Protein AF-A0A4Y8JSL5-F1 (afdb_monomer)

Secondary structure (DSSP, 8-state):
--GGGSHHHHHHHHHHS-EEEEEEEE-TTS-EEEEEEEE--HHHHHHHHHTT--S-S-----S-------HHHHHHHHHHHHHHHHHHHHHH-S-----HHHHHHHHHHHHHHHHHTT-S-HHHHHHHHHHHHHHHHHHHHHHSPPEEEE-EEE-----GGGS-----EEE-TTS-EEE---B-TTT-SB------EEEPPPTTT--SEEE-TTT--EEESEEEEE-TT-TTTTTS-EEEETTT--EEESHHHHHHHHHHHHHHHHHHHS-HHHHHHHT-

Mean predicted aligned error: 10.68 Å

Organism: NCBI:txid1259239

Structure (mmCIF, N/CA/C/O backbone):
data_AF-A0A4Y8JSL5-F1
#
_entry.id   AF-A0A4Y8JSL5-F1
#
loop_
_atom_site.group_PDB
_atom_site.id
_atom_site.type_symbol
_atom_site.label_atom_id
_atom_site.label_alt_id
_atom_site.label_comp_id
_atom_site.label_asym_id
_atom_site.label_entity_id
_atom_site.label_seq_id
_atom_site.pdbx_PDB_ins_code
_atom_site.Cartn_x
_atom_site.Cartn_y
_atom_site.Cartn_z
_atom_site.occupancy
_atom_site.B_iso_or_equiv
_atom_site.auth_seq_id
_atom_site.auth_comp_id
_atom_site.auth_asym_id
_atom_site.auth_atom_id
_atom_site.pdbx_PDB_model_num
ATOM 1 N N . MET A 1 1 ? -18.189 20.010 2.817 1.00 50.38 1 MET A N 1
ATOM 2 C CA . MET A 1 1 ? -17.180 19.544 3.799 1.00 50.38 1 MET A CA 1
ATOM 3 C C . MET A 1 1 ? -17.518 18.180 4.430 1.00 50.38 1 MET A C 1
ATOM 5 O O . MET A 1 1 ? -16.902 17.815 5.415 1.00 50.38 1 MET A O 1
ATOM 9 N N . THR A 1 2 ? -18.410 17.365 3.850 1.00 55.41 2 THR A N 1
ATOM 10 C CA . THR A 1 2 ? -18.811 16.048 4.399 1.00 55.41 2 THR A CA 1
ATOM 11 C C . THR A 1 2 ? -17.825 14.908 4.123 1.00 55.41 2 THR A C 1
ATOM 13 O O . THR A 1 2 ? -17.810 13.936 4.863 1.00 55.41 2 THR A O 1
ATOM 16 N N . LYS A 1 3 ? -16.951 15.030 3.113 1.00 58.66 3 LYS A N 1
ATOM 17 C CA . LYS A 1 3 ? -15.992 13.969 2.743 1.00 58.66 3 LYS A CA 1
ATOM 18 C C . LYS A 1 3 ? -14.912 13.707 3.805 1.00 58.66 3 LYS A C 1
ATOM 20 O O . LYS A 1 3 ? -14.427 12.593 3.912 1.00 58.66 3 LYS A O 1
ATOM 25 N N . ALA A 1 4 ? -14.560 14.718 4.605 1.00 57.34 4 ALA A N 1
ATOM 26 C CA . ALA A 1 4 ? -13.485 14.610 5.596 1.00 57.34 4 ALA A CA 1
ATOM 27 C C . ALA A 1 4 ? -13.857 13.795 6.849 1.00 57.34 4 ALA A C 1
ATOM 29 O O . ALA A 1 4 ? -12.972 13.309 7.553 1.00 57.34 4 ALA A O 1
ATOM 30 N N . LEU A 1 5 ? -15.156 13.638 7.125 1.00 60.50 5 LEU A N 1
ATOM 31 C CA . LEU A 1 5 ? -15.651 12.920 8.302 1.00 60.50 5 LEU A CA 1
ATOM 32 C C . LEU A 1 5 ? -15.623 11.394 8.141 1.00 60.50 5 LEU A C 1
ATOM 34 O O . LEU A 1 5 ? -15.672 10.697 9.148 1.00 60.50 5 LEU A O 1
ATOM 38 N N . ASN A 1 6 ? -15.451 10.875 6.921 1.00 86.25 6 ASN A N 1
ATOM 39 C CA . ASN A 1 6 ? -15.557 9.435 6.678 1.00 86.25 6 ASN A CA 1
ATOM 40 C C . ASN A 1 6 ? -14.218 8.704 6.528 1.00 86.25 6 ASN A C 1
ATOM 42 O O . ASN A 1 6 ? -14.229 7.484 6.545 1.00 86.25 6 ASN A O 1
ATOM 46 N N . TYR A 1 7 ? -13.066 9.387 6.487 1.00 93.50 7 TYR A N 1
ATOM 47 C CA . TYR A 1 7 ? -11.776 8.702 6.284 1.00 93.50 7 TYR A CA 1
ATOM 48 C C . TYR A 1 7 ? -11.466 7.624 7.333 1.00 93.50 7 TYR A C 1
ATOM 50 O O . TYR A 1 7 ? -10.952 6.563 6.992 1.00 93.50 7 TYR A O 1
ATOM 58 N N . LEU A 1 8 ? -11.799 7.866 8.607 1.00 95.31 8 LEU A N 1
ATOM 59 C CA . LEU A 1 8 ? -11.585 6.865 9.652 1.00 95.31 8 LEU A CA 1
ATOM 60 C C . LEU A 1 8 ? -12.551 5.689 9.515 1.00 95.31 8 LEU A C 1
ATOM 62 O O . LEU A 1 8 ? -12.128 4.552 9.692 1.00 95.31 8 LEU A O 1
ATOM 66 N N . LEU A 1 9 ? -13.821 5.957 9.191 1.00 95.81 9 LEU A N 1
ATOM 67 C CA . LEU A 1 9 ? -14.800 4.898 8.954 1.00 95.81 9 LEU A CA 1
ATOM 68 C C . LEU A 1 9 ? -14.382 4.048 7.756 1.00 95.81 9 LEU A C 1
ATOM 70 O O . LEU A 1 9 ? -14.328 2.835 7.879 1.00 95.81 9 LEU A O 1
ATOM 74 N N . ASP A 1 10 ? -13.985 4.682 6.654 1.00 94.44 10 ASP A N 1
ATOM 75 C CA . ASP A 1 10 ? -13.504 4.004 5.453 1.00 94.44 10 ASP A CA 1
ATOM 76 C C . ASP A 1 10 ? -12.287 3.114 5.772 1.00 94.44 10 ASP A C 1
ATOM 78 O O . ASP A 1 10 ? -12.204 1.982 5.300 1.00 94.44 10 ASP A O 1
ATOM 82 N N . ALA A 1 11 ? -11.345 3.587 6.599 1.00 95.50 11 ALA A N 1
ATOM 83 C CA . ALA A 1 11 ? -10.187 2.799 7.027 1.00 95.50 11 ALA A CA 1
ATOM 84 C C . ALA A 1 11 ? -10.577 1.616 7.937 1.00 95.50 11 ALA A C 1
ATOM 86 O O . ALA A 1 11 ? -10.060 0.510 7.769 1.00 95.50 11 ALA A O 1
ATOM 87 N N . VAL A 1 12 ? -11.518 1.818 8.867 1.00 97.12 12 VAL A N 1
ATOM 88 C CA . VAL A 1 12 ? -12.058 0.754 9.731 1.00 97.12 12 VAL A CA 1
ATOM 89 C C . VAL A 1 12 ? -12.840 -0.274 8.914 1.00 97.12 12 VAL A C 1
ATOM 91 O O . VAL A 1 12 ? -12.663 -1.477 9.115 1.00 97.12 12 VAL A O 1
ATOM 94 N N . ASP A 1 13 ? -13.676 0.163 7.976 1.00 96.19 13 ASP A N 1
ATOM 95 C CA . ASP A 1 13 ? -14.480 -0.704 7.117 1.00 96.19 13 ASP A CA 1
ATOM 96 C C . ASP A 1 13 ? -13.589 -1.528 6.185 1.00 96.19 13 ASP A C 1
ATOM 98 O O . ASP A 1 13 ? -13.783 -2.738 6.096 1.00 96.19 13 ASP A O 1
ATOM 102 N N . LYS A 1 14 ? -12.535 -0.935 5.602 1.00 94.44 14 LYS A N 1
ATOM 103 C CA . LYS A 1 14 ? -11.521 -1.676 4.826 1.00 94.44 14 LYS A CA 1
ATOM 104 C C . LYS A 1 14 ? -10.918 -2.847 5.608 1.00 94.44 14 LYS A C 1
ATOM 106 O O . LYS A 1 14 ? -10.651 -3.893 5.022 1.00 94.44 14 LYS A O 1
ATOM 111 N N . LEU A 1 15 ? -10.686 -2.679 6.909 1.00 97.44 15 LEU A N 1
ATOM 112 C CA . LEU A 1 15 ? -10.088 -3.713 7.758 1.00 97.44 15 LEU A CA 1
ATOM 113 C C . LEU A 1 15 ? -11.103 -4.743 8.275 1.00 97.44 15 LEU A C 1
ATOM 115 O O . LEU A 1 15 ? -10.732 -5.897 8.492 1.00 97.44 15 LEU A O 1
ATOM 119 N N . SER A 1 16 ? -12.362 -4.338 8.478 1.00 97.81 16 SER A N 1
ATOM 120 C CA . SER A 1 16 ? -13.347 -5.094 9.270 1.00 97.81 16 SER A CA 1
ATOM 121 C C . SER A 1 16 ? -14.635 -5.501 8.543 1.00 97.81 16 SER A C 1
ATOM 123 O O . SER A 1 16 ? -15.408 -6.263 9.121 1.00 97.81 16 SER A O 1
ATOM 125 N N . GLN A 1 17 ? -14.906 -5.024 7.322 1.00 97.25 17 GLN A N 1
ATOM 126 C CA . GLN A 1 17 ? -16.048 -5.469 6.507 1.00 97.25 17 GLN A CA 1
ATOM 127 C C . GLN A 1 17 ? -15.609 -6.267 5.284 1.00 97.25 17 GLN A C 1
ATOM 129 O O . GLN A 1 17 ? -14.527 -6.020 4.748 1.00 97.25 17 GLN A O 1
ATOM 134 N N . PRO A 1 18 ? -16.471 -7.183 4.803 1.00 96.62 18 PRO A N 1
ATOM 135 C CA . PRO A 1 18 ? -16.361 -7.692 3.450 1.00 96.62 18 PRO A CA 1
ATOM 136 C C . PRO A 1 18 ? -16.341 -6.534 2.453 1.00 96.62 18 PRO A C 1
ATOM 138 O O . PRO A 1 18 ? -17.073 -5.552 2.604 1.00 96.62 18 PRO A O 1
ATOM 141 N N . ARG A 1 19 ? -15.498 -6.651 1.430 1.00 93.00 19 ARG A N 1
ATOM 142 C CA . ARG A 1 19 ? -15.361 -5.641 0.381 1.00 93.00 19 ARG A CA 1
ATOM 143 C C . ARG A 1 19 ? -15.589 -6.262 -0.975 1.00 93.00 19 ARG A C 1
ATOM 145 O O . ARG A 1 19 ? -15.203 -7.396 -1.231 1.00 93.00 19 ARG A O 1
ATOM 152 N N . THR A 1 20 ? -16.163 -5.484 -1.869 1.00 91.31 20 THR A N 1
ATOM 153 C CA . THR A 1 20 ? -16.361 -5.899 -3.247 1.00 91.31 20 THR A CA 1
ATOM 154 C C . THR A 1 20 ? -15.337 -5.200 -4.126 1.00 91.31 20 THR A C 1
ATOM 156 O O . THR A 1 20 ? -15.230 -3.975 -4.089 1.00 91.31 20 THR A O 1
ATOM 159 N N . THR A 1 21 ? -14.578 -5.961 -4.904 1.00 88.19 21 THR A N 1
ATOM 160 C CA . THR A 1 21 ? -13.627 -5.427 -5.886 1.00 88.19 21 THR A CA 1
ATOM 161 C C . THR A 1 21 ? -14.021 -5.894 -7.283 1.00 88.19 21 THR A C 1
ATOM 163 O O . THR A 1 21 ? -14.702 -6.905 -7.471 1.00 88.19 21 THR A O 1
ATOM 166 N N . ALA A 1 22 ? -13.638 -5.113 -8.286 1.00 86.69 22 ALA A N 1
ATOM 167 C CA . ALA A 1 22 ? -13.814 -5.492 -9.675 1.00 86.69 22 ALA A CA 1
ATOM 168 C C . ALA A 1 22 ? -12.605 -6.333 -10.100 1.00 86.69 22 ALA A C 1
ATOM 170 O O . ALA A 1 22 ? -11.506 -5.805 -10.223 1.00 86.69 22 ALA A O 1
ATOM 171 N N . ALA A 1 23 ? -12.800 -7.628 -10.335 1.00 85.81 23 ALA A N 1
ATOM 172 C CA . ALA A 1 23 ? -11.756 -8.498 -10.860 1.00 85.81 23 ALA A CA 1
ATOM 173 C C . ALA A 1 23 ? -11.911 -8.646 -12.377 1.00 85.81 23 ALA A C 1
ATOM 175 O O . ALA A 1 23 ? -13.004 -8.933 -12.878 1.00 85.81 23 ALA A O 1
ATOM 176 N N . ILE A 1 24 ? -10.813 -8.474 -13.113 1.00 84.56 24 ILE A N 1
ATOM 177 C CA . ILE A 1 24 ? -10.760 -8.780 -14.543 1.00 84.56 24 ILE A CA 1
ATOM 178 C C . ILE A 1 24 ? -10.498 -10.279 -14.680 1.00 84.56 24 ILE A C 1
ATOM 180 O O . ILE A 1 24 ? -9.433 -10.768 -14.312 1.00 84.56 24 ILE A O 1
ATOM 184 N N . GLN A 1 25 ? -11.469 -11.010 -15.215 1.00 85.94 25 GLN A N 1
ATOM 185 C CA . GLN A 1 25 ? -11.353 -12.438 -15.481 1.00 85.94 25 GLN A CA 1
ATOM 186 C C . GLN A 1 25 ? -11.294 -12.664 -16.990 1.00 85.94 25 GLN A C 1
ATOM 188 O O . GLN A 1 25 ? -12.156 -12.189 -17.732 1.00 85.94 25 GLN A O 1
ATOM 193 N N . ALA A 1 26 ? -10.271 -13.381 -17.451 1.00 87.88 26 ALA A N 1
ATOM 194 C CA . ALA A 1 26 ? -10.214 -13.881 -18.818 1.00 87.88 26 ALA A CA 1
ATOM 195 C C . ALA A 1 26 ? -10.865 -15.268 -18.859 1.00 87.88 26 ALA A C 1
ATOM 197 O O . ALA A 1 26 ? -10.500 -16.142 -18.074 1.00 87.88 26 ALA A O 1
ATOM 198 N N . ASN A 1 27 ? -11.834 -15.472 -19.749 1.00 88.75 27 ASN A N 1
ATOM 199 C CA . ASN A 1 27 ? -12.383 -16.806 -19.990 1.00 88.75 27 ASN A CA 1
ATOM 200 C C . ASN A 1 27 ? -11.472 -17.627 -20.926 1.00 88.75 27 ASN A C 1
ATOM 202 O O . ASN A 1 27 ? -10.556 -17.084 -21.546 1.00 88.75 27 ASN A O 1
ATOM 206 N N . ASP A 1 28 ? -11.761 -18.922 -21.090 1.00 90.38 28 ASP A N 1
ATOM 207 C CA . ASP A 1 28 ? -10.999 -19.830 -21.972 1.00 90.38 28 ASP A CA 1
ATOM 208 C C . ASP A 1 28 ? -10.958 -19.374 -23.447 1.00 90.38 28 ASP A C 1
ATOM 210 O O . ASP A 1 28 ? -10.115 -19.822 -24.222 1.00 90.38 28 ASP A O 1
ATOM 214 N N . ALA A 1 29 ? -11.855 -18.466 -23.847 1.00 89.94 29 ALA A N 1
ATOM 215 C CA . ALA A 1 29 ? -11.897 -17.872 -25.181 1.00 89.94 29 ALA A CA 1
ATOM 216 C C . ALA A 1 29 ? -11.039 -16.595 -25.315 1.00 89.94 29 ALA A C 1
ATOM 218 O O . ALA A 1 29 ? -11.045 -15.966 -26.373 1.00 89.94 29 ALA A O 1
ATOM 219 N N . GLY A 1 30 ? -10.319 -16.190 -24.263 1.00 90.19 30 GLY A N 1
ATOM 220 C CA . GLY A 1 30 ? -9.494 -14.980 -24.238 1.00 90.19 30 GLY A CA 1
ATOM 221 C C . GLY A 1 30 ? -10.287 -13.673 -24.129 1.00 90.19 30 GLY A C 1
ATOM 222 O O . GLY A 1 30 ? -9.720 -12.600 -24.327 1.00 90.19 30 GLY A O 1
ATOM 223 N N . ILE A 1 31 ? -11.588 -13.734 -23.829 1.00 89.06 31 ILE A N 1
ATOM 224 C CA . ILE A 1 31 ? -12.421 -12.550 -23.601 1.00 89.06 31 ILE A CA 1
ATOM 225 C C . ILE A 1 31 ? -12.258 -12.123 -22.143 1.00 89.06 31 ILE A C 1
ATOM 227 O O . ILE A 1 31 ? -12.465 -12.926 -21.232 1.00 89.06 31 ILE A O 1
ATOM 231 N N . THR A 1 32 ? -11.915 -10.854 -21.928 1.00 91.56 32 THR A N 1
ATOM 232 C CA . THR A 1 32 ? -11.833 -10.243 -20.601 1.00 91.56 32 THR A CA 1
ATOM 233 C C . THR A 1 32 ? -13.196 -9.698 -20.178 1.00 91.56 32 THR A C 1
ATOM 235 O O . THR A 1 32 ? -13.790 -8.854 -20.848 1.00 91.56 32 THR A O 1
ATOM 238 N N . CYS A 1 33 ? -13.696 -10.177 -19.043 1.00 90.69 33 CYS A N 1
ATOM 239 C CA . CYS A 1 33 ? -14.909 -9.690 -18.401 1.00 90.69 33 CYS A CA 1
ATOM 240 C C . CYS A 1 33 ? -14.550 -9.098 -17.036 1.00 90.69 33 CYS A C 1
ATOM 242 O O . CYS A 1 33 ? -13.742 -9.661 -16.302 1.00 90.69 33 CYS A O 1
ATOM 244 N N . THR A 1 34 ? -15.173 -7.981 -16.670 1.00 91.56 34 THR A N 1
ATOM 245 C CA . THR A 1 34 ? -15.073 -7.432 -15.314 1.00 91.56 34 THR A CA 1
ATOM 246 C C . THR A 1 34 ? -16.192 -8.028 -14.469 1.00 91.56 34 THR A C 1
ATOM 248 O O . THR A 1 34 ? -17.367 -7.748 -14.708 1.00 91.56 34 THR A O 1
ATOM 251 N N . SER A 1 35 ? -15.843 -8.864 -13.495 1.00 91.75 35 SER A N 1
ATOM 252 C CA . SER A 1 35 ? -16.789 -9.441 -12.537 1.00 91.75 35 SER A CA 1
ATOM 253 C C . SER A 1 35 ? -16.560 -8.869 -11.146 1.00 91.75 35 SER A C 1
ATOM 255 O O . SER A 1 35 ? -15.425 -8.676 -10.719 1.00 91.75 35 SER A O 1
ATOM 257 N N . SER A 1 36 ? -17.649 -8.636 -10.426 1.00 92.06 36 SER A N 1
ATOM 258 C CA . SER A 1 36 ? -17.622 -8.228 -9.027 1.00 92.06 36 SER A CA 1
ATOM 259 C C . SER A 1 36 ? -17.250 -9.426 -8.148 1.00 92.06 36 SER A C 1
ATOM 261 O O . SER A 1 36 ? -17.979 -10.417 -8.151 1.00 92.06 36 SER A O 1
ATOM 263 N N . VAL A 1 37 ? -16.142 -9.351 -7.410 1.00 91.62 37 VAL A N 1
ATOM 264 C CA . VAL A 1 37 ? -15.697 -10.392 -6.471 1.00 91.62 37 VAL A CA 1
ATOM 265 C C . VAL A 1 37 ? -15.849 -9.866 -5.050 1.00 91.62 37 VAL A C 1
ATOM 267 O O . VAL A 1 37 ? -15.395 -8.770 -4.724 1.00 91.62 37 VAL A O 1
ATOM 270 N N . GLU A 1 38 ? -16.532 -10.633 -4.208 1.00 93.75 38 GLU A N 1
ATOM 271 C CA . GLU A 1 38 ? -16.624 -10.350 -2.780 1.00 93.75 38 GLU A CA 1
ATOM 272 C C . GLU A 1 38 ? -15.412 -10.953 -2.066 1.00 93.75 38 GLU A C 1
ATOM 274 O O . GLU A 1 38 ? -15.101 -12.134 -2.218 1.00 93.75 38 GLU A O 1
ATOM 279 N N . HIS A 1 39 ? -14.720 -10.123 -1.296 1.00 90.38 39 HIS A N 1
ATOM 280 C CA . HIS A 1 39 ? -13.592 -10.497 -0.463 1.00 90.38 39 HIS A CA 1
ATOM 281 C C . HIS A 1 39 ? -13.981 -10.378 1.006 1.00 90.38 39 HIS A C 1
ATOM 283 O O . HIS A 1 39 ? -14.653 -9.426 1.405 1.00 90.38 39 HIS A O 1
ATOM 289 N N . GLU A 1 40 ? -13.486 -11.304 1.823 1.00 94.94 40 GLU A N 1
ATOM 290 C CA . GLU A 1 40 ? -13.574 -11.213 3.280 1.00 94.94 40 GLU A CA 1
ATOM 291 C C . GLU A 1 40 ? -12.880 -9.939 3.818 1.00 94.94 40 GLU A C 1
ATOM 293 O O . GLU A 1 40 ? -12.054 -9.343 3.114 1.00 94.94 40 GLU A O 1
ATOM 298 N N . PRO A 1 41 ? -13.162 -9.509 5.064 1.00 96.25 41 PRO A N 1
ATOM 299 C CA . PRO A 1 41 ? -12.402 -8.441 5.716 1.00 96.25 41 PRO A CA 1
ATOM 300 C C . PRO A 1 41 ? -10.889 -8.681 5.661 1.00 96.25 41 PRO A C 1
ATOM 302 O O . PRO A 1 41 ? -10.438 -9.819 5.784 1.00 96.25 41 PRO A O 1
ATOM 305 N N . LEU A 1 42 ? -10.083 -7.622 5.532 1.00 96.44 42 LEU A N 1
ATOM 306 C CA . LEU A 1 42 ? -8.622 -7.764 5.436 1.00 96.44 42 LEU A CA 1
ATOM 307 C C . LEU A 1 42 ? -8.011 -8.481 6.649 1.00 96.44 42 LEU A C 1
ATOM 309 O O . LEU A 1 42 ? -7.113 -9.303 6.484 1.00 96.44 42 LEU A O 1
ATOM 313 N N . LEU A 1 43 ? -8.512 -8.219 7.860 1.00 97.31 43 LEU A N 1
ATOM 314 C CA . LEU A 1 43 ? -8.052 -8.919 9.066 1.00 97.31 43 LEU A CA 1
ATOM 315 C C . LEU A 1 43 ? -8.441 -10.405 9.062 1.00 97.31 43 LEU A C 1
ATOM 317 O O . LEU A 1 43 ? -7.644 -11.245 9.484 1.00 97.31 43 LEU A O 1
ATOM 321 N N . ALA A 1 44 ? -9.606 -10.743 8.505 1.00 95.38 44 ALA A N 1
ATOM 322 C CA . ALA A 1 44 ? -10.039 -12.126 8.351 1.00 95.38 44 ALA A CA 1
ATOM 323 C C . ALA A 1 44 ? -9.162 -12.870 7.332 1.00 95.38 44 ALA A C 1
ATOM 325 O O . ALA A 1 44 ? -8.713 -13.979 7.622 1.00 95.38 44 ALA A O 1
ATOM 326 N N . GLN A 1 45 ? -8.833 -12.227 6.203 1.00 94.12 45 GLN A N 1
ATOM 327 C CA . GLN A 1 45 ? -7.881 -12.751 5.217 1.00 94.12 45 GLN A CA 1
ATOM 328 C C . GLN A 1 45 ? -6.501 -12.985 5.847 1.00 94.12 45 GLN A C 1
ATOM 330 O O . GLN A 1 45 ? -5.928 -14.064 5.692 1.00 94.12 45 GLN A O 1
ATOM 335 N N . LEU A 1 46 ? -5.986 -12.012 6.611 1.00 95.19 46 LEU A N 1
ATOM 336 C CA . LEU A 1 46 ? -4.701 -12.129 7.308 1.00 95.19 46 LEU A CA 1
ATOM 337 C C . LEU A 1 46 ? -4.695 -13.312 8.286 1.00 95.19 46 LEU A C 1
ATOM 339 O O . LEU A 1 46 ? -3.765 -14.116 8.280 1.00 95.19 46 LEU A O 1
ATOM 343 N N . ARG A 1 47 ? -5.763 -13.475 9.071 1.00 94.44 47 ARG A N 1
ATOM 344 C CA . ARG A 1 47 ? -5.929 -14.618 9.978 1.00 94.44 47 ARG A CA 1
ATOM 345 C C . ARG A 1 47 ? -6.003 -15.950 9.230 1.00 94.44 47 ARG A C 1
ATOM 347 O O . ARG A 1 47 ? -5.394 -16.927 9.663 1.00 94.44 47 ARG A O 1
ATOM 354 N N . ALA A 1 48 ? -6.722 -16.003 8.110 1.00 90.56 48 ALA A N 1
ATOM 355 C CA . ALA A 1 48 ? -6.816 -17.202 7.280 1.00 90.56 48 ALA A CA 1
ATOM 356 C C . ALA A 1 48 ? -5.448 -17.612 6.701 1.00 90.56 48 ALA A C 1
ATOM 358 O O . ALA A 1 48 ? -5.138 -18.806 6.644 1.00 90.56 48 ALA A O 1
ATOM 359 N N . ALA A 1 49 ? -4.604 -16.636 6.346 1.00 89.38 49 ALA A N 1
ATOM 360 C CA . ALA A 1 49 ? -3.239 -16.877 5.881 1.00 89.38 49 ALA A CA 1
ATOM 361 C C . ALA A 1 49 ? -2.346 -17.511 6.963 1.00 89.38 49 ALA A C 1
ATOM 363 O O . ALA A 1 49 ? -1.574 -18.420 6.664 1.00 89.38 49 ALA A O 1
ATOM 364 N N . ILE A 1 50 ? -2.492 -17.098 8.228 1.00 91.75 50 ILE A N 1
ATOM 365 C CA . ILE A 1 50 ? -1.717 -17.631 9.367 1.00 91.75 50 ILE A CA 1
ATOM 366 C C . ILE A 1 50 ? -2.024 -19.106 9.622 1.00 91.75 50 ILE A C 1
ATOM 368 O O . ILE A 1 50 ? -1.119 -19.907 9.847 1.00 91.75 50 ILE A O 1
ATOM 372 N N . VAL A 1 51 ? -3.305 -19.481 9.572 1.00 86.56 51 VAL A N 1
ATOM 373 C CA . VAL A 1 51 ? -3.749 -20.860 9.842 1.00 86.56 51 VAL A CA 1
ATOM 374 C C . VAL A 1 51 ? -3.339 -21.821 8.710 1.00 86.56 51 VAL A C 1
ATOM 376 O O . VAL A 1 51 ? -3.490 -23.035 8.837 1.00 86.56 51 VAL A O 1
ATOM 379 N N . GLY A 1 52 ? -2.765 -21.305 7.616 1.00 71.19 52 GLY A N 1
ATOM 380 C CA . GLY A 1 52 ? -2.383 -22.105 6.458 1.00 71.19 52 GLY A CA 1
ATOM 381 C C . GLY A 1 52 ? -3.616 -22.626 5.733 1.00 71.19 52 GLY A C 1
ATOM 382 O O . GLY A 1 52 ? -3.668 -23.811 5.406 1.00 71.19 52 GLY A O 1
ATOM 383 N N . GLY A 1 53 ? -4.615 -21.750 5.546 1.00 57.22 53 GLY A N 1
ATOM 384 C CA . GLY A 1 53 ? -5.909 -22.047 4.940 1.00 57.22 53 GLY A CA 1
ATOM 385 C C . GLY A 1 53 ? -5.798 -23.012 3.762 1.00 57.22 53 GLY A C 1
ATOM 386 O O . GLY A 1 53 ? -5.414 -22.645 2.652 1.00 57.22 53 GLY A O 1
ATOM 387 N N . ILE A 1 54 ? -6.137 -24.268 4.047 1.00 46.31 54 ILE A N 1
ATOM 388 C CA . ILE A 1 54 ? -6.227 -25.380 3.113 1.00 46.31 54 ILE A CA 1
ATOM 389 C C . ILE A 1 54 ? -7.333 -25.034 2.109 1.00 46.31 54 ILE A C 1
ATOM 391 O O . ILE A 1 54 ? -8.504 -25.282 2.360 1.00 46.31 54 ILE A O 1
ATOM 395 N N . GLY A 1 55 ? -6.942 -24.439 0.982 1.00 48.41 55 GLY A N 1
ATOM 396 C CA . GLY A 1 55 ? -7.729 -24.352 -0.247 1.00 48.41 55 GLY A CA 1
ATOM 397 C C . GLY A 1 55 ? -8.875 -23.339 -0.253 1.00 48.41 55 GLY A C 1
ATOM 398 O O . GLY A 1 55 ? -9.979 -23.661 0.161 1.00 48.41 55 GLY A O 1
ATOM 399 N N . SER A 1 56 ? -8.658 -22.160 -0.850 1.00 44.0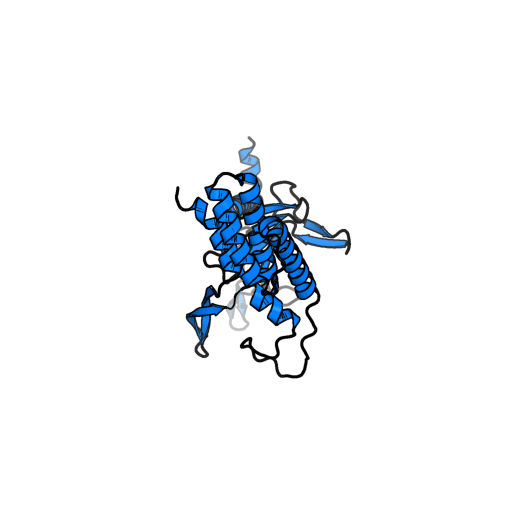6 56 SER A N 1
ATOM 400 C CA . SER A 1 56 ? -9.753 -21.459 -1.556 1.00 44.06 56 SER A CA 1
ATOM 401 C C . SER A 1 56 ? -9.329 -20.362 -2.544 1.00 44.06 56 SER A C 1
ATOM 403 O O . SER A 1 56 ? -10.161 -19.573 -2.986 1.00 44.06 56 SER A O 1
ATOM 405 N N . HIS A 1 57 ? -8.059 -20.291 -2.954 1.00 46.66 57 HIS A N 1
ATOM 406 C CA . HIS A 1 57 ? -7.691 -19.436 -4.084 1.00 46.66 57 HIS A CA 1
ATOM 407 C C . HIS A 1 57 ? -7.665 -20.280 -5.355 1.00 46.66 57 HIS A C 1
ATOM 409 O O . HIS A 1 57 ? -6.908 -21.242 -5.476 1.00 46.66 57 HIS A O 1
ATOM 415 N N . ALA A 1 58 ? -8.592 -19.955 -6.256 1.00 44.12 58 ALA A N 1
ATOM 416 C CA . ALA A 1 58 ? -8.824 -20.604 -7.535 1.00 44.12 58 ALA A CA 1
ATOM 417 C C . ALA A 1 58 ? -7.577 -20.497 -8.425 1.00 44.12 58 ALA A C 1
ATOM 419 O O . ALA A 1 58 ? -7.403 -19.553 -9.185 1.00 44.12 58 ALA A O 1
ATOM 420 N N . GLY A 1 59 ? -6.681 -21.467 -8.295 1.00 44.91 59 GLY A N 1
ATOM 421 C CA . GLY A 1 59 ? -5.440 -21.520 -9.047 1.00 44.91 59 GLY A CA 1
ATOM 422 C C . GLY A 1 59 ? -4.786 -22.873 -8.852 1.00 44.91 59 GLY A C 1
ATOM 423 O O . GLY A 1 59 ? -4.096 -23.100 -7.870 1.00 44.91 59 GLY A O 1
ATOM 424 N N . SER A 1 60 ? -5.078 -23.774 -9.787 1.00 41.72 60 SER A N 1
ATOM 425 C CA . SER A 1 60 ? -4.429 -25.053 -10.098 1.00 41.72 60 SER A CA 1
ATOM 426 C C . SER A 1 60 ? -2.927 -25.163 -9.731 1.00 41.72 60 SER A C 1
ATOM 428 O O . SER A 1 60 ? -2.071 -25.196 -10.616 1.00 41.72 60 SER A O 1
ATOM 430 N N . SER A 1 61 ? -2.590 -25.317 -8.450 1.00 48.88 61 SER A N 1
ATOM 431 C CA . SER A 1 61 ? -1.298 -25.871 -8.034 1.00 48.88 61 SER A CA 1
ATOM 432 C C . SER A 1 61 ? -1.500 -27.342 -7.663 1.00 48.88 61 SER A C 1
ATOM 434 O O . SER A 1 61 ? -2.223 -27.631 -6.705 1.00 48.88 61 SER A O 1
ATOM 436 N N . PRO A 1 62 ? -0.939 -28.294 -8.435 1.00 48.72 62 PRO A N 1
ATOM 437 C CA . PRO A 1 62 ? -1.109 -29.718 -8.182 1.00 48.72 62 PRO A CA 1
ATOM 438 C C . PRO A 1 62 ? -0.539 -30.070 -6.804 1.00 48.72 62 PRO A C 1
ATOM 440 O O . PRO A 1 62 ? 0.596 -29.738 -6.470 1.00 48.72 62 PRO A O 1
ATOM 443 N N . GLY A 1 63 ? -1.387 -30.698 -5.989 1.00 50.97 63 GLY A N 1
ATOM 444 C CA . GLY A 1 63 ? -1.166 -30.884 -4.564 1.00 50.97 63 GLY A CA 1
ATOM 445 C C . GLY A 1 63 ? 0.062 -31.722 -4.233 1.00 50.97 63 GLY A C 1
ATOM 446 O O . GLY A 1 63 ? 0.151 -32.869 -4.659 1.00 50.97 63 GLY A O 1
ATOM 447 N N . ASN A 1 64 ? 0.955 -31.156 -3.417 1.00 45.81 64 ASN A N 1
ATOM 448 C CA . ASN A 1 64 ? 1.479 -31.819 -2.214 1.00 45.81 64 ASN A CA 1
ATOM 449 C C . ASN A 1 64 ? 2.349 -30.914 -1.319 1.00 45.81 64 ASN A C 1
ATOM 451 O O . ASN A 1 64 ? 2.867 -31.385 -0.307 1.00 45.81 64 ASN A O 1
ATOM 455 N N . GLU A 1 65 ? 2.539 -29.635 -1.644 1.00 54.22 65 GLU A N 1
ATOM 456 C CA . GLU A 1 65 ? 3.240 -28.720 -0.742 1.00 54.22 65 GLU A CA 1
ATOM 457 C C . GLU A 1 65 ? 2.263 -28.167 0.295 1.00 54.22 65 GLU A C 1
ATOM 459 O O . GLU A 1 65 ? 1.407 -27.334 0.005 1.00 54.22 65 GLU A O 1
ATOM 464 N N . ARG A 1 66 ? 2.375 -28.675 1.530 1.00 55.09 66 ARG A N 1
ATOM 465 C CA . ARG A 1 66 ? 1.801 -28.015 2.705 1.00 55.09 66 ARG A CA 1
ATOM 466 C C . ARG A 1 66 ? 2.342 -26.594 2.718 1.00 55.09 66 ARG A C 1
ATOM 468 O O . ARG A 1 66 ? 3.546 -26.418 2.888 1.00 55.09 66 ARG A O 1
ATOM 475 N N . ILE A 1 67 ? 1.460 -25.619 2.511 1.00 53.09 67 ILE A N 1
ATOM 476 C CA . ILE A 1 67 ? 1.847 -24.214 2.506 1.00 53.09 67 ILE A CA 1
ATOM 477 C C . ILE A 1 67 ? 2.476 -23.914 3.875 1.00 53.09 67 ILE A C 1
ATOM 479 O O . ILE A 1 67 ? 1.831 -24.147 4.904 1.00 53.09 67 ILE A O 1
ATOM 483 N N . PRO A 1 68 ? 3.748 -23.489 3.909 1.00 65.62 68 PRO A N 1
ATOM 484 C CA . PRO A 1 68 ? 4.420 -23.133 5.141 1.00 65.62 68 PRO A CA 1
ATOM 485 C C . PRO A 1 68 ? 3.705 -21.941 5.779 1.00 65.62 68 PRO A C 1
ATOM 487 O O . PRO A 1 68 ? 3.325 -20.990 5.104 1.00 65.62 68 PRO A O 1
ATOM 490 N N . PHE A 1 69 ? 3.524 -22.028 7.091 1.00 80.38 69 PHE A N 1
ATOM 491 C CA . PHE A 1 69 ? 3.093 -20.941 7.961 1.00 80.38 69 PHE A CA 1
ATOM 492 C C . PHE A 1 69 ? 3.757 -19.603 7.570 1.00 80.38 69 PHE A C 1
ATOM 494 O O . PHE A 1 69 ? 4.987 -19.504 7.603 1.00 80.38 69 PHE A O 1
ATOM 501 N N . ASP A 1 70 ? 2.972 -18.578 7.206 1.00 86.44 70 ASP A N 1
ATOM 502 C CA . ASP A 1 70 ? 3.511 -17.235 6.934 1.00 86.44 70 ASP A CA 1
ATOM 503 C C . ASP A 1 70 ? 3.797 -16.525 8.265 1.00 86.44 70 ASP A C 1
ATOM 505 O O . ASP A 1 70 ? 2.938 -15.861 8.849 1.00 86.44 70 ASP A O 1
ATOM 509 N N . ALA A 1 71 ? 5.037 -16.656 8.740 1.00 88.38 71 ALA A N 1
ATOM 510 C CA . ALA A 1 71 ? 5.497 -16.011 9.968 1.00 88.38 71 ALA A CA 1
ATOM 511 C C . ALA A 1 71 ? 5.347 -14.481 9.937 1.00 88.38 71 ALA A C 1
ATOM 513 O O . ALA A 1 71 ? 5.073 -13.872 10.969 1.00 88.38 71 ALA A O 1
ATOM 514 N N . GLY A 1 72 ? 5.471 -13.857 8.762 1.00 88.94 72 GLY A N 1
ATOM 515 C CA . GLY A 1 72 ? 5.282 -12.416 8.627 1.00 88.94 72 GLY A CA 1
ATOM 516 C C . GLY A 1 72 ? 3.811 -12.006 8.720 1.00 88.94 72 GLY A C 1
ATOM 517 O O . GLY A 1 72 ? 3.520 -10.896 9.156 1.00 88.94 72 GLY A O 1
ATOM 518 N N . ALA A 1 73 ? 2.875 -12.864 8.299 1.00 92.31 73 ALA A N 1
ATOM 519 C CA . ALA A 1 73 ? 1.446 -12.622 8.496 1.00 92.31 73 ALA A CA 1
ATOM 520 C C . ALA A 1 73 ? 1.074 -12.709 9.979 1.00 92.31 73 ALA A C 1
ATOM 522 O O . ALA A 1 73 ? 0.344 -11.839 10.451 1.00 92.31 73 ALA A O 1
ATOM 523 N N . LEU A 1 74 ? 1.625 -13.691 10.711 1.00 94.00 74 LEU A N 1
ATOM 524 C CA . LEU A 1 74 ? 1.429 -13.801 12.161 1.00 94.00 74 LEU A CA 1
ATOM 525 C C . LEU A 1 74 ? 1.929 -12.544 12.871 1.00 94.00 74 LEU A C 1
ATOM 527 O O . LEU A 1 74 ? 1.171 -11.919 13.600 1.00 94.00 74 LEU A O 1
ATOM 531 N N . GLU A 1 75 ? 3.176 -12.142 12.619 1.00 95.38 75 GLU A N 1
ATOM 532 C CA . GLU A 1 75 ? 3.762 -10.976 13.286 1.00 95.38 75 GLU A CA 1
ATOM 533 C C . GLU A 1 75 ? 2.954 -9.694 13.023 1.00 95.38 75 GLU A C 1
ATOM 535 O O . GLU A 1 75 ? 2.751 -8.876 13.923 1.00 95.38 75 GLU A O 1
ATOM 540 N N . LEU A 1 76 ? 2.473 -9.516 11.787 1.00 95.88 76 LEU A N 1
ATOM 541 C CA . LEU A 1 76 ? 1.625 -8.381 11.435 1.00 95.88 76 LEU A CA 1
ATOM 542 C C . LEU A 1 76 ? 0.276 -8.437 12.164 1.00 95.88 76 LEU A C 1
ATOM 544 O O . LEU A 1 76 ? -0.180 -7.411 12.663 1.00 95.88 76 LEU A O 1
ATOM 548 N N . TYR A 1 77 ? -0.352 -9.611 12.231 1.00 96.69 77 TYR A N 1
ATOM 549 C CA . TYR A 1 77 ? -1.632 -9.794 12.911 1.00 96.69 77 TYR A CA 1
ATOM 550 C C . TYR A 1 77 ? -1.516 -9.532 14.414 1.00 96.69 77 TYR A C 1
ATOM 552 O O . TYR A 1 77 ? -2.276 -8.717 14.930 1.00 96.69 77 TYR A O 1
ATOM 560 N N . ASP A 1 78 ? -0.530 -10.133 15.086 1.00 96.44 78 ASP A N 1
ATOM 561 C CA . ASP A 1 78 ? -0.300 -9.970 16.527 1.00 96.44 78 ASP A CA 1
ATOM 562 C C . ASP A 1 78 ? -0.072 -8.496 16.892 1.00 96.44 78 ASP A C 1
ATOM 564 O O . ASP A 1 78 ? -0.603 -7.994 17.884 1.00 96.44 78 ASP A O 1
ATOM 568 N N . ARG A 1 79 ? 0.682 -7.767 16.057 1.00 97.62 79 ARG A N 1
ATOM 569 C CA . ARG A 1 79 ? 0.920 -6.328 16.228 1.00 97.62 79 ARG A CA 1
ATOM 570 C C . ARG A 1 79 ? -0.373 -5.521 16.144 1.00 97.62 79 ARG A C 1
ATOM 572 O O . ARG A 1 79 ? -0.630 -4.684 17.005 1.00 97.62 79 ARG A O 1
ATOM 579 N N . ILE A 1 80 ? -1.184 -5.776 15.117 1.00 97.31 80 ILE A N 1
ATOM 580 C CA . ILE A 1 80 ? -2.461 -5.083 14.918 1.00 97.31 80 ILE A CA 1
ATOM 581 C C . ILE A 1 80 ? -3.429 -5.406 16.063 1.00 97.31 80 ILE A C 1
ATOM 583 O O . ILE A 1 80 ? -4.061 -4.504 16.610 1.00 97.31 80 ILE A O 1
ATOM 587 N N . GLU A 1 81 ? -3.531 -6.676 16.454 1.00 96.38 81 GLU A N 1
ATOM 588 C CA . GLU A 1 81 ? -4.382 -7.118 17.559 1.00 96.38 81 GLU A CA 1
ATOM 589 C C . GLU A 1 81 ? -3.985 -6.452 18.882 1.00 96.38 81 GLU A C 1
ATOM 591 O O . GLU A 1 81 ? -4.862 -5.953 19.597 1.00 96.38 81 GLU A O 1
ATOM 596 N N . ALA A 1 82 ? -2.686 -6.379 19.186 1.00 95.50 82 ALA A N 1
ATOM 597 C CA . ALA A 1 82 ? -2.176 -5.712 20.379 1.00 95.50 82 ALA A CA 1
ATOM 598 C C . ALA A 1 82 ? -2.535 -4.216 20.402 1.00 95.50 82 ALA A C 1
ATOM 600 O O . ALA A 1 82 ? -3.080 -3.737 21.399 1.00 95.50 82 ALA A O 1
ATOM 601 N N . GLU A 1 83 ? -2.304 -3.491 19.302 1.00 97.00 83 GLU A N 1
ATOM 602 C CA . GLU A 1 83 ? -2.610 -2.056 19.219 1.00 97.00 83 GLU A CA 1
ATOM 603 C C . GLU A 1 83 ? -4.120 -1.773 19.307 1.00 97.00 83 GLU A C 1
ATOM 605 O O . GLU A 1 83 ? -4.542 -0.871 20.035 1.00 97.00 83 GLU A O 1
ATOM 610 N N . ILE A 1 84 ? -4.966 -2.560 18.628 1.00 96.12 84 ILE A N 1
ATOM 611 C CA . ILE A 1 84 ? -6.430 -2.411 18.712 1.00 96.12 84 ILE A CA 1
ATOM 612 C C . ILE A 1 84 ? -6.914 -2.675 20.142 1.00 96.12 84 ILE A C 1
ATOM 614 O O . ILE A 1 84 ? -7.744 -1.926 20.665 1.00 96.12 84 ILE A O 1
ATOM 618 N N . SER A 1 85 ? -6.386 -3.720 20.784 1.00 94.44 85 SER A N 1
ATOM 619 C CA . SER A 1 85 ? -6.745 -4.088 22.156 1.00 94.44 85 SER A CA 1
ATOM 620 C C . SER A 1 85 ? -6.337 -3.010 23.158 1.00 94.44 85 SER A C 1
ATOM 622 O O . SER A 1 85 ? -7.112 -2.679 24.059 1.00 94.44 85 SER A O 1
ATOM 624 N N . GLU A 1 86 ? -5.162 -2.402 22.982 1.00 94.44 86 GLU A N 1
ATOM 625 C CA . GLU A 1 86 ? -4.718 -1.258 23.779 1.00 94.44 86 GLU A CA 1
ATOM 626 C C . GLU A 1 86 ? -5.662 -0.061 23.601 1.00 94.44 86 GLU A C 1
ATOM 628 O O . GLU A 1 86 ? -6.168 0.491 24.582 1.00 94.44 86 GLU A O 1
ATOM 633 N N . TRP A 1 87 ? -5.972 0.315 22.355 1.00 95.31 87 TRP A N 1
ATOM 634 C CA . TRP A 1 87 ? -6.847 1.458 22.072 1.00 95.31 87 TRP A CA 1
ATOM 635 C C . TRP A 1 87 ? -8.255 1.286 22.633 1.00 95.31 87 TRP A C 1
ATOM 637 O O . TRP A 1 87 ? -8.882 2.278 23.027 1.00 95.31 87 TRP A O 1
ATOM 647 N N . PHE A 1 88 ? -8.744 0.047 22.631 1.00 94.19 88 PHE A N 1
ATOM 648 C CA . PHE A 1 88 ? -10.019 -0.341 23.206 1.00 94.19 88 PHE A CA 1
ATOM 649 C C . PHE A 1 88 ? -9.986 -0.264 24.737 1.00 94.19 88 PHE A C 1
ATOM 651 O O . PHE A 1 88 ? -10.843 0.386 25.337 1.00 94.19 88 PHE A O 1
ATOM 658 N N . THR A 1 89 ? -8.968 -0.858 25.368 1.00 92.88 89 THR A N 1
ATOM 659 C CA . THR A 1 89 ? -8.824 -0.917 26.834 1.00 92.88 89 THR A CA 1
ATOM 660 C C . THR A 1 89 ? -8.744 0.476 27.449 1.00 92.88 89 TH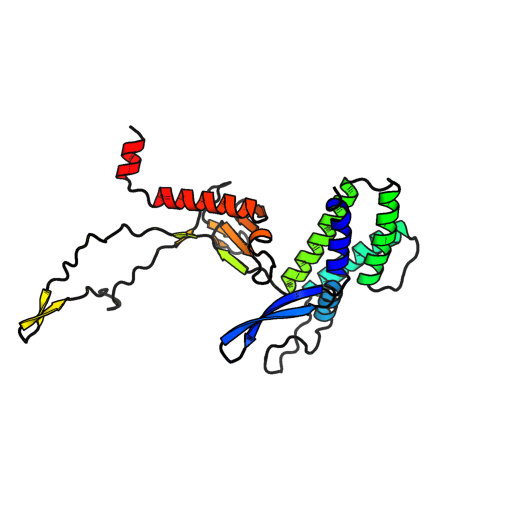R A C 1
ATOM 662 O O . THR A 1 89 ? -9.417 0.739 28.442 1.00 92.88 89 THR A O 1
ATOM 665 N N . ILE A 1 90 ? -7.998 1.390 26.816 1.00 92.69 90 ILE A N 1
ATOM 666 C CA . ILE A 1 90 ? -7.874 2.793 27.250 1.00 92.69 90 ILE A CA 1
ATOM 667 C C . ILE A 1 90 ? -9.237 3.499 27.340 1.00 92.69 90 ILE A C 1
ATOM 669 O O . ILE A 1 90 ? -9.377 4.454 28.097 1.00 92.69 90 ILE A O 1
ATOM 673 N N . ARG A 1 91 ? -10.240 3.063 26.568 1.00 91.00 91 ARG A N 1
ATOM 674 C CA . ARG A 1 91 ? -11.533 3.756 26.458 1.00 91.00 91 ARG A CA 1
ATOM 675 C C . ARG A 1 91 ? -12.681 3.066 27.168 1.00 91.00 91 ARG A C 1
ATOM 677 O O . ARG A 1 91 ? -13.576 3.749 27.649 1.00 91.00 91 ARG A O 1
ATOM 684 N N . LEU A 1 92 ? -12.701 1.737 27.167 1.00 88.62 92 LEU A N 1
ATOM 685 C CA . LEU A 1 92 ? -13.873 0.969 27.591 1.00 88.62 92 LEU A CA 1
ATOM 686 C C . LEU A 1 92 ? -13.642 0.161 28.871 1.00 88.62 92 LEU A C 1
ATOM 688 O O . LEU A 1 92 ? -14.582 -0.470 29.342 1.00 88.62 92 LEU A O 1
ATOM 692 N N . GLU A 1 93 ? -12.428 0.201 29.439 1.00 87.31 93 GLU A N 1
ATOM 693 C CA . GLU A 1 93 ? -12.042 -0.364 30.750 1.00 87.31 93 GLU A CA 1
ATOM 694 C C . GLU A 1 93 ? -12.385 -1.853 30.974 1.00 87.31 93 GLU A C 1
ATOM 696 O O . GLU A 1 93 ? -12.189 -2.385 32.066 1.00 87.31 93 GLU A O 1
ATOM 701 N N . GLN A 1 94 ? -12.872 -2.559 29.951 1.00 80.81 94 GLN A N 1
ATOM 702 C CA . GLN A 1 94 ? -13.282 -3.954 30.033 1.00 80.81 94 GLN A CA 1
ATOM 703 C C . GLN A 1 94 ? -12.589 -4.778 28.950 1.00 80.81 94 GLN A C 1
ATOM 705 O O . GLN A 1 94 ? -12.639 -4.411 27.776 1.00 80.81 94 GLN A O 1
ATOM 710 N N . PRO A 1 95 ? -11.967 -5.914 29.306 1.00 69.50 95 PRO A N 1
ATOM 711 C CA . PRO A 1 95 ? -11.496 -6.860 28.311 1.00 69.50 95 PRO A CA 1
ATOM 712 C C . PRO A 1 95 ? -12.706 -7.497 27.625 1.00 69.50 95 PRO A C 1
ATOM 714 O O . PRO A 1 95 ? -13.636 -7.956 28.292 1.00 69.50 95 PRO A O 1
ATOM 717 N N . VAL A 1 96 ? -12.693 -7.553 26.295 1.00 76.00 96 VAL A N 1
ATOM 718 C CA . VAL A 1 96 ? -13.745 -8.231 25.532 1.00 76.00 96 VAL A CA 1
ATOM 719 C C . VAL A 1 96 ? -13.137 -9.373 24.741 1.00 76.00 96 VAL A C 1
ATOM 721 O O . VAL A 1 96 ? -12.139 -9.201 24.049 1.00 76.00 96 VAL A O 1
ATOM 724 N N . TYR A 1 97 ? -13.763 -10.544 24.830 1.00 80.00 97 TYR A N 1
ATOM 725 C CA . TYR A 1 97 ? -13.430 -11.722 24.028 1.00 80.00 97 TYR A CA 1
ATOM 726 C C . TYR A 1 97 ? -14.034 -11.597 22.621 1.00 80.00 97 TYR A C 1
ATOM 728 O O . TYR A 1 97 ? -14.894 -12.385 22.227 1.00 80.00 97 TYR A O 1
ATOM 736 N N . LEU A 1 98 ? -13.643 -10.553 21.895 1.00 90.06 98 LEU A N 1
ATOM 737 C CA . LEU A 1 98 ? -14.066 -10.285 20.522 1.00 90.06 98 LEU A CA 1
ATOM 738 C C . LEU A 1 98 ? -12.927 -10.585 19.553 1.00 90.06 98 LEU A C 1
ATOM 740 O O . LEU A 1 98 ? -11.757 -10.581 19.930 1.00 90.06 98 LEU A O 1
ATOM 744 N N . THR A 1 99 ? -13.271 -10.817 18.289 1.00 94.94 99 THR A N 1
ATOM 745 C CA . THR A 1 99 ? -12.252 -10.846 17.235 1.00 94.94 99 THR A CA 1
ATOM 746 C C . THR A 1 99 ? -11.706 -9.431 16.999 1.00 94.94 99 THR A C 1
ATOM 748 O O . THR A 1 99 ? -12.429 -8.458 17.249 1.00 94.94 99 THR A O 1
ATOM 751 N N . PRO A 1 100 ? -10.478 -9.265 16.474 1.00 95.75 100 PRO A N 1
ATOM 752 C CA . PRO A 1 100 ? -9.921 -7.935 16.222 1.00 95.75 100 PRO A CA 1
ATOM 753 C C . PRO A 1 100 ? -10.809 -7.033 15.353 1.00 95.75 100 PRO A C 1
ATOM 755 O O . PRO A 1 100 ? -10.895 -5.834 15.609 1.00 95.75 100 PRO A O 1
ATOM 758 N N . GLU A 1 101 ? -11.545 -7.587 14.383 1.00 96.50 101 GLU A N 1
ATOM 759 C CA . GLU A 1 101 ? -12.503 -6.843 13.552 1.00 96.50 101 GLU A CA 1
ATOM 760 C C . GLU A 1 101 ? -13.635 -6.235 14.384 1.00 96.50 101 GLU A C 1
ATOM 762 O O . GLU A 1 101 ? -14.032 -5.084 14.187 1.00 96.50 101 GLU A O 1
ATOM 767 N N . GLN A 1 102 ? -14.164 -7.019 15.322 1.00 95.50 102 GLN A N 1
ATOM 768 C CA . GLN A 1 102 ? -15.244 -6.607 16.207 1.00 95.50 102 GLN A CA 1
ATOM 769 C C . GLN A 1 102 ? -14.741 -5.595 17.241 1.00 95.50 102 GLN A C 1
ATOM 771 O O . GLN A 1 102 ? -15.392 -4.568 17.440 1.00 95.50 102 GLN A O 1
ATOM 776 N N . THR A 1 103 ? -13.569 -5.832 17.840 1.00 95.38 103 THR A N 1
ATOM 777 C CA . THR A 1 103 ? -12.923 -4.893 18.770 1.00 95.38 103 THR A CA 1
ATOM 778 C C . THR A 1 103 ? -12.661 -3.549 18.093 1.00 95.38 103 THR A C 1
ATOM 780 O O . THR A 1 103 ? -13.002 -2.507 18.652 1.00 95.38 103 THR A O 1
ATOM 783 N N . LEU A 1 104 ? -12.157 -3.554 16.853 1.00 96.25 104 LEU A N 1
ATOM 784 C CA . LEU A 1 104 ? -11.902 -2.337 16.081 1.00 96.25 104 LEU A CA 1
ATOM 785 C C . LEU A 1 104 ? -13.183 -1.538 15.814 1.00 96.25 104 LEU A C 1
ATOM 787 O O . LEU A 1 104 ? -13.191 -0.314 15.951 1.00 96.25 104 LEU A O 1
ATOM 791 N N . ARG A 1 105 ? -14.288 -2.212 15.475 1.00 96.25 105 ARG A N 1
ATOM 792 C CA . ARG A 1 105 ? -15.591 -1.555 15.275 1.00 96.25 105 ARG A CA 1
ATOM 793 C C . ARG A 1 105 ? -16.132 -0.929 16.551 1.00 96.25 105 ARG A C 1
ATOM 795 O O . ARG A 1 105 ? -16.613 0.201 16.519 1.00 96.25 105 ARG A O 1
ATOM 802 N N . GLN A 1 106 ? -16.060 -1.650 17.664 1.00 95.00 106 GLN A N 1
ATOM 803 C CA . GLN A 1 106 ? -16.525 -1.135 18.950 1.00 95.00 106 GLN A CA 1
ATOM 804 C C . GLN A 1 106 ? -15.667 0.048 19.416 1.00 95.00 106 GLN A C 1
ATOM 806 O O . GLN A 1 106 ? -16.205 1.067 19.851 1.00 95.00 106 GLN A O 1
ATOM 811 N N . TRP A 1 107 ? -14.346 -0.036 19.226 1.00 95.50 107 TRP A N 1
ATOM 812 C CA . TRP A 1 107 ? -13.441 1.090 19.444 1.00 95.50 107 TRP A CA 1
ATOM 813 C C . TRP A 1 107 ? -13.828 2.303 18.589 1.00 95.50 107 TRP A C 1
ATOM 815 O O . TRP A 1 107 ? -13.911 3.408 19.119 1.00 95.50 107 TRP A O 1
ATOM 825 N N . TYR A 1 108 ? -14.110 2.110 17.295 1.00 96.31 108 TYR A N 1
ATOM 826 C CA . TYR A 1 108 ? -14.498 3.200 16.398 1.00 96.31 108 TYR A CA 1
ATOM 827 C C . TYR A 1 108 ? -15.757 3.929 16.881 1.00 96.31 108 TYR A C 1
ATOM 829 O O . TYR A 1 108 ? -15.778 5.157 16.875 1.00 96.31 108 TYR A O 1
ATOM 837 N N . ILE A 1 109 ? -16.783 3.203 17.340 1.00 95.75 109 ILE A N 1
ATOM 838 C CA . ILE A 1 109 ? -18.026 3.805 17.852 1.00 95.75 109 ILE A CA 1
ATOM 839 C C . ILE A 1 109 ? -17.727 4.713 19.054 1.00 95.75 109 ILE A C 1
ATOM 841 O O . ILE A 1 109 ? -18.159 5.868 19.076 1.00 95.75 109 ILE A O 1
ATOM 845 N N . ALA A 1 110 ? -16.949 4.217 20.023 1.00 95.44 110 ALA A N 1
ATOM 846 C CA . ALA A 1 110 ? -16.553 4.992 21.197 1.00 95.44 110 ALA A CA 1
ATOM 847 C C . ALA A 1 110 ? -15.687 6.206 20.812 1.00 95.44 110 ALA A C 1
ATOM 849 O O . ALA A 1 110 ? -15.984 7.337 21.194 1.00 95.44 110 ALA A O 1
ATOM 850 N N . TYR A 1 111 ? -14.671 5.997 19.972 1.00 95.75 111 TYR A N 1
ATOM 851 C CA . TYR A 1 111 ? -13.755 7.048 19.529 1.00 95.75 111 TYR A CA 1
ATOM 852 C C . TYR A 1 111 ? -14.447 8.137 18.700 1.00 95.75 111 TYR A C 1
ATOM 854 O O . TYR A 1 111 ? -14.146 9.323 18.841 1.00 95.75 111 TYR A O 1
ATOM 862 N N . HIS A 1 112 ? -15.399 7.758 17.846 1.00 95.62 112 HIS A N 1
ATOM 863 C CA . HIS A 1 112 ? -16.204 8.705 17.085 1.00 95.62 112 HIS A CA 1
ATOM 864 C C . HIS A 1 112 ? -17.084 9.549 18.014 1.00 95.62 112 HIS A C 1
ATOM 866 O O . HIS A 1 112 ? -17.153 10.766 17.842 1.00 95.62 112 HIS A O 1
ATOM 872 N N . SER A 1 113 ? -17.705 8.931 19.026 1.00 95.62 113 SER A N 1
ATOM 873 C CA . SER A 1 113 ? -18.464 9.654 20.052 1.00 95.62 113 SER A CA 1
ATOM 874 C C . SER A 1 113 ? -17.589 10.694 20.765 1.00 95.62 113 SER A C 1
ATOM 876 O O . SER A 1 113 ? -17.956 11.870 20.816 1.00 95.62 113 SER A O 1
ATOM 878 N N . ASP A 1 114 ? -16.388 10.310 21.210 1.00 95.56 114 ASP A N 1
ATOM 879 C CA . ASP A 1 114 ? -15.428 11.228 21.843 1.00 95.56 114 ASP A CA 1
ATOM 880 C C . ASP A 1 114 ? -15.039 12.390 20.924 1.00 95.56 114 ASP A C 1
ATOM 882 O O . ASP A 1 114 ? -14.949 13.541 21.361 1.00 95.56 114 ASP A O 1
ATOM 886 N N . ARG A 1 115 ? -14.847 12.115 19.629 1.00 94.88 115 ARG A N 1
ATOM 887 C CA . ARG A 1 115 ? -14.559 13.161 18.647 1.00 94.88 115 ARG A CA 1
ATOM 888 C C . ARG A 1 115 ? -15.721 14.132 18.497 1.00 94.88 115 ARG A C 1
ATOM 890 O O . ARG A 1 115 ? -15.493 15.338 18.490 1.00 94.88 115 ARG A O 1
ATOM 897 N N . THR A 1 116 ? -16.955 13.637 18.400 1.00 95.12 116 THR A N 1
ATOM 898 C CA . THR A 1 116 ? -18.136 14.511 18.305 1.00 95.12 116 THR A CA 1
ATOM 899 C C . THR A 1 116 ? -18.346 15.358 19.559 1.00 95.12 116 THR A C 1
ATOM 901 O O . THR A 1 116 ? -18.860 16.468 19.457 1.00 95.12 116 THR A O 1
ATOM 904 N N . ALA A 1 117 ? -17.887 14.878 20.718 1.00 96.88 117 ALA A N 1
ATOM 905 C CA . ALA A 1 117 ? -17.875 15.630 21.969 1.00 96.88 117 ALA A CA 1
ATOM 906 C C . ALA A 1 117 ? -16.722 16.653 22.072 1.00 96.88 117 ALA A C 1
ATOM 908 O O . ALA A 1 117 ? -16.704 17.450 23.006 1.00 96.88 117 ALA A O 1
ATOM 909 N N . GLY A 1 118 ? -15.770 16.657 21.130 1.00 96.56 118 GLY A N 1
ATOM 910 C CA . GLY A 1 118 ? -14.603 17.546 21.147 1.00 96.56 118 GLY A CA 1
ATOM 911 C C . GLY A 1 118 ? -13.447 17.067 22.032 1.00 96.56 118 GLY A C 1
ATOM 912 O O . GLY A 1 118 ? -12.510 17.826 22.263 1.00 96.56 118 GLY A O 1
ATOM 913 N N . ASN A 1 119 ? -13.477 15.815 22.500 1.00 97.38 119 ASN A N 1
ATOM 914 C CA . ASN A 1 119 ? -12.430 15.237 23.354 1.00 97.38 119 ASN A CA 1
ATOM 915 C C . ASN A 1 119 ? -11.208 14.741 22.559 1.00 97.38 119 ASN A C 1
ATOM 917 O O . ASN A 1 119 ? -10.185 14.390 23.142 1.00 97.38 119 ASN A O 1
ATOM 921 N N . VAL A 1 120 ? -11.311 14.686 21.228 1.00 96.62 120 VAL A N 1
ATOM 922 C CA . VAL A 1 120 ? -10.259 14.199 20.328 1.00 96.62 120 VAL A CA 1
ATOM 923 C C . VAL A 1 120 ? -9.824 15.331 19.410 1.00 96.62 120 VAL A C 1
ATOM 925 O O . VAL A 1 120 ? -10.640 15.897 18.684 1.00 96.62 120 VAL A O 1
ATOM 928 N N . THR A 1 121 ? -8.528 15.636 19.418 1.00 96.38 121 THR A N 1
ATOM 929 C CA . THR A 1 121 ? -7.939 16.628 18.514 1.00 96.38 121 THR A CA 1
ATOM 930 C C . THR A 1 121 ? -7.903 16.109 17.076 1.00 96.38 121 THR A C 1
ATOM 932 O O . THR A 1 121 ? -7.830 14.902 16.828 1.00 96.38 121 THR A O 1
ATOM 935 N N . ASP A 1 122 ? -7.907 17.019 16.101 1.00 94.31 122 ASP A N 1
ATOM 936 C CA . ASP A 1 122 ? -7.788 16.633 14.690 1.00 94.31 122 ASP A CA 1
ATOM 937 C C . ASP A 1 122 ? -6.469 15.910 14.394 1.00 94.31 122 ASP A C 1
ATOM 939 O O . ASP A 1 122 ? -6.447 14.986 13.583 1.00 94.31 122 ASP A O 1
ATOM 943 N N . GLU A 1 123 ? -5.383 16.271 15.080 1.00 95.00 123 GLU A N 1
ATOM 944 C CA . GLU A 1 123 ? -4.087 15.604 14.940 1.00 95.00 123 GLU A CA 1
ATOM 945 C C . GLU A 1 123 ? -4.144 14.140 15.391 1.00 95.00 123 GLU A C 1
ATOM 947 O O . GLU A 1 123 ? -3.752 13.254 14.629 1.00 95.00 123 GLU A O 1
ATOM 952 N N . ALA A 1 124 ? -4.724 13.870 16.567 1.00 95.75 124 ALA A N 1
ATOM 953 C CA . ALA A 1 124 ? -4.910 12.508 17.062 1.00 95.75 124 ALA A CA 1
ATOM 954 C C . ALA A 1 124 ? -5.810 11.684 16.125 1.00 95.75 124 ALA A C 1
ATOM 956 O O . ALA A 1 124 ? -5.560 10.500 15.901 1.00 95.75 124 ALA A O 1
ATOM 957 N N . TYR A 1 125 ? -6.834 12.306 15.533 1.00 95.25 125 TYR A N 1
ATOM 958 C CA . TYR A 1 125 ? -7.678 11.650 14.535 1.00 95.25 125 TYR A CA 1
ATOM 959 C C . TYR A 1 125 ? -6.888 11.272 13.275 1.00 95.25 125 TYR A C 1
ATOM 961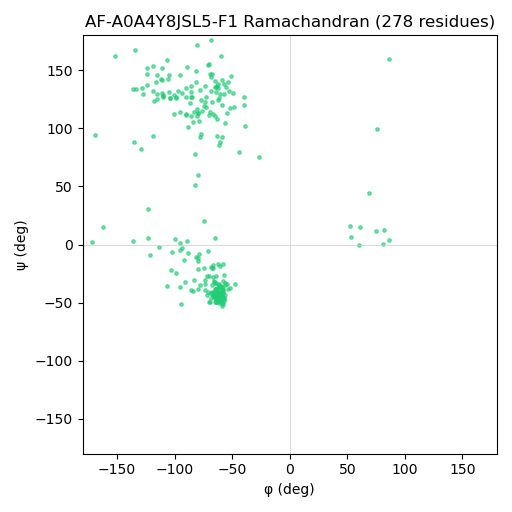 O O . TYR A 1 125 ? -6.972 10.133 12.814 1.00 95.25 125 TYR A O 1
ATOM 969 N N . GLN A 1 126 ? -6.101 12.201 12.724 1.00 93.69 126 GLN A N 1
ATOM 970 C CA . GLN A 1 126 ? -5.285 11.950 11.530 1.00 93.69 126 GLN A CA 1
ATOM 971 C C . GLN A 1 126 ? -4.186 10.915 11.778 1.00 93.69 126 GLN A C 1
ATOM 973 O O . GLN A 1 126 ? -3.826 10.163 10.876 1.00 93.69 126 GLN A O 1
ATOM 978 N N . GLU A 1 127 ? -3.643 10.849 12.991 1.00 95.31 127 GLU A N 1
ATOM 979 C CA . GLU A 1 127 ? -2.742 9.773 13.395 1.00 95.31 127 GLU A CA 1
ATOM 980 C C . GLU A 1 127 ? -3.425 8.403 13.281 1.00 95.31 127 GLU A C 1
ATOM 982 O O . GLU A 1 127 ? -2.904 7.529 12.593 1.00 95.31 127 GLU A O 1
ATOM 987 N N . LYS A 1 128 ? -4.630 8.233 13.845 1.00 96.06 128 LYS A N 1
ATOM 988 C CA . LYS A 1 128 ? -5.353 6.952 13.771 1.00 96.06 128 LYS A CA 1
ATOM 989 C C . LYS A 1 128 ? -5.737 6.559 12.350 1.00 96.06 128 LYS A C 1
ATOM 991 O O . LYS A 1 128 ? -5.606 5.387 12.003 1.00 96.06 128 LYS A O 1
ATOM 996 N N . VAL A 1 129 ? -6.142 7.520 11.517 1.00 95.56 129 VAL A N 1
ATOM 997 C CA . VAL A 1 129 ? -6.383 7.272 10.085 1.00 95.56 129 VAL A CA 1
ATOM 998 C C . VAL A 1 129 ? -5.115 6.738 9.416 1.00 95.56 129 VAL A C 1
ATOM 1000 O O . VAL A 1 129 ? -5.160 5.676 8.799 1.00 95.56 129 VAL A O 1
ATOM 1003 N N . ARG A 1 130 ? -3.970 7.413 9.597 1.00 93.44 130 ARG A N 1
ATOM 1004 C CA . ARG A 1 130 ? -2.689 6.992 9.004 1.00 93.44 130 ARG A CA 1
ATOM 1005 C C . ARG A 1 130 ? -2.268 5.595 9.455 1.00 93.44 130 ARG A C 1
ATOM 1007 O O . ARG A 1 130 ? -1.809 4.816 8.622 1.00 93.44 130 ARG A O 1
ATOM 1014 N N . THR A 1 131 ? -2.439 5.267 10.735 1.00 96.31 131 THR A N 1
ATOM 1015 C CA . THR A 1 131 ? -2.117 3.932 11.257 1.00 96.31 131 THR A CA 1
ATOM 1016 C C . THR A 1 131 ? -2.987 2.853 10.609 1.00 96.31 131 THR A C 1
ATOM 1018 O O . THR A 1 131 ? -2.453 1.882 10.076 1.00 96.31 131 THR A O 1
ATOM 1021 N N . LEU A 1 132 ? -4.310 3.044 10.572 1.00 96.88 132 LEU A N 1
ATOM 1022 C CA . LEU A 1 132 ? -5.245 2.068 9.996 1.00 96.88 132 LEU A CA 1
ATOM 1023 C C . LEU A 1 132 ? -5.041 1.884 8.486 1.00 96.88 132 LEU A C 1
ATOM 1025 O O . LEU A 1 132 ? -5.054 0.759 7.988 1.00 96.88 132 LEU A O 1
ATOM 1029 N N . GLU A 1 133 ? -4.800 2.969 7.749 1.00 94.69 133 GLU A N 1
ATOM 1030 C CA . GLU A 1 133 ? -4.456 2.896 6.325 1.00 94.69 133 GLU A CA 1
ATOM 1031 C C . GLU A 1 133 ? -3.110 2.196 6.093 1.00 94.69 133 GLU A C 1
ATOM 1033 O O . GLU A 1 133 ? -2.973 1.418 5.146 1.00 94.69 133 GLU A O 1
ATOM 1038 N N . GLY A 1 134 ? -2.128 2.428 6.969 1.00 92.31 134 GLY A N 1
ATOM 1039 C CA . GLY A 1 134 ? -0.835 1.746 6.948 1.00 92.31 134 GLY A CA 1
ATOM 1040 C C . GLY A 1 134 ? -0.963 0.236 7.158 1.00 92.31 134 GLY A C 1
ATOM 1041 O O . GLY A 1 134 ? -0.329 -0.541 6.437 1.00 92.31 134 GLY A O 1
ATOM 1042 N N . TRP A 1 135 ? -1.832 -0.192 8.078 1.00 97.12 135 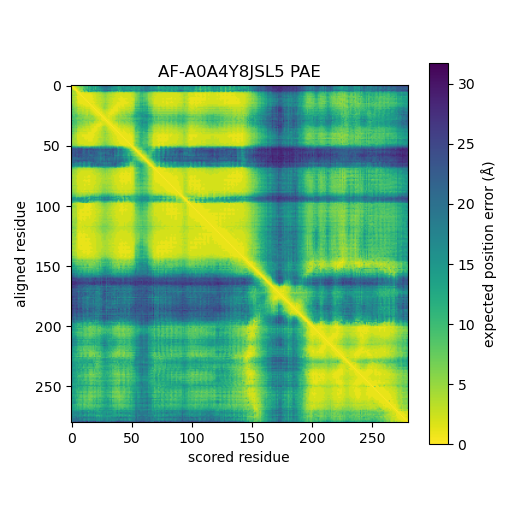TRP A N 1
ATOM 1043 C CA . TRP A 1 135 ? -2.158 -1.606 8.265 1.00 97.12 135 TRP A CA 1
ATOM 1044 C C . TRP A 1 135 ? -2.853 -2.187 7.041 1.00 97.12 135 TRP A C 1
ATOM 1046 O O . TRP A 1 135 ? -2.400 -3.202 6.521 1.00 97.12 135 TRP A O 1
ATOM 1056 N N . ALA A 1 136 ? -3.897 -1.528 6.528 1.00 95.75 136 ALA A N 1
ATOM 1057 C CA . ALA A 1 136 ? -4.614 -2.000 5.346 1.00 95.75 136 ALA A CA 1
ATOM 1058 C C . ALA A 1 136 ? -3.667 -2.193 4.150 1.00 95.75 136 ALA A C 1
ATOM 1060 O O . ALA A 1 136 ? -3.717 -3.231 3.494 1.00 95.75 136 ALA A O 1
ATOM 1061 N N . ARG A 1 137 ? -2.750 -1.243 3.913 1.00 91.56 137 ARG A N 1
ATOM 1062 C CA . ARG A 1 137 ? -1.728 -1.347 2.861 1.00 91.56 137 ARG A CA 1
ATOM 1063 C C . ARG A 1 137 ? -0.773 -2.516 3.096 1.00 91.56 137 ARG A C 1
ATOM 1065 O O . ARG A 1 137 ? -0.513 -3.270 2.168 1.00 91.56 137 ARG A O 1
ATOM 1072 N N . SER A 1 138 ? -0.290 -2.689 4.326 1.00 93.06 138 SER A N 1
ATOM 1073 C CA . SER A 1 138 ? 0.603 -3.801 4.688 1.00 93.06 138 SER A CA 1
ATOM 1074 C C . SER A 1 138 ? -0.053 -5.166 4.478 1.00 93.06 138 SER A C 1
ATOM 1076 O O . SER A 1 138 ? 0.603 -6.095 4.015 1.00 93.06 138 SER A O 1
ATOM 1078 N N . ILE A 1 139 ? -1.349 -5.286 4.787 1.00 94.69 139 ILE A N 1
ATOM 1079 C CA . ILE A 1 139 ? -2.111 -6.518 4.562 1.00 94.69 139 ILE A CA 1
ATOM 1080 C C . ILE A 1 139 ? -2.306 -6.757 3.066 1.00 94.69 139 ILE A C 1
ATOM 1082 O O . ILE A 1 139 ? -2.017 -7.849 2.589 1.00 94.69 139 ILE A O 1
ATOM 1086 N N . VAL A 1 140 ? -2.754 -5.748 2.311 1.00 91.75 140 VAL A N 1
ATOM 1087 C CA . VAL A 1 140 ? -2.944 -5.876 0.857 1.00 91.75 140 VAL A CA 1
ATOM 1088 C C . VAL A 1 140 ? -1.640 -6.278 0.176 1.00 91.75 140 VAL A C 1
ATOM 1090 O O . VAL A 1 140 ? -1.648 -7.251 -0.563 1.00 91.75 140 VAL A O 1
ATOM 1093 N N . ALA A 1 141 ? -0.514 -5.644 0.512 1.00 87.31 141 ALA A N 1
ATOM 1094 C CA . ALA A 1 141 ? 0.794 -5.969 -0.056 1.00 87.31 141 ALA A CA 1
ATOM 1095 C C . ALA A 1 141 ? 1.261 -7.416 0.208 1.00 87.31 141 ALA A C 1
ATOM 1097 O O . ALA A 1 141 ? 2.154 -7.901 -0.483 1.00 87.31 141 ALA A O 1
ATOM 1098 N N . LYS A 1 142 ? 0.684 -8.123 1.194 1.00 89.19 142 LYS A N 1
ATOM 1099 C CA . LYS A 1 142 ? 0.946 -9.557 1.397 1.00 89.19 142 LYS A CA 1
ATOM 1100 C C . LYS A 1 142 ? 0.194 -10.452 0.414 1.00 89.19 142 LYS A C 1
ATOM 1102 O O . LYS A 1 142 ? 0.720 -11.498 0.048 1.00 89.19 142 LYS A O 1
ATOM 1107 N N . PHE A 1 143 ? -1.018 -10.068 0.022 1.00 88.81 143 PHE A N 1
ATOM 1108 C CA . PHE A 1 143 ? -1.885 -10.870 -0.848 1.00 88.81 143 PHE A CA 1
ATOM 1109 C C . PHE A 1 143 ? -1.770 -10.479 -2.320 1.00 88.81 143 PHE A C 1
ATOM 1111 O O . PHE A 1 143 ? -1.813 -11.342 -3.192 1.00 88.81 143 PHE A O 1
ATOM 1118 N N . ASP A 1 144 ? -1.599 -9.188 -2.569 1.00 84.38 144 ASP A N 1
ATOM 1119 C CA . ASP A 1 144 ? -1.356 -8.585 -3.868 1.00 84.38 144 ASP A CA 1
ATOM 1120 C C . ASP A 1 144 ? -0.122 -7.674 -3.748 1.00 84.38 144 ASP A C 1
ATOM 1122 O O . ASP A 1 144 ? -0.240 -6.480 -3.451 1.00 84.38 144 ASP A O 1
ATOM 1126 N N . PRO A 1 145 ? 1.096 -8.240 -3.841 1.00 81.06 145 PRO A N 1
ATOM 1127 C CA . PRO A 1 145 ? 2.311 -7.449 -3.731 1.00 81.06 145 PRO A CA 1
ATOM 1128 C C . PRO A 1 145 ? 2.388 -6.446 -4.891 1.00 81.06 145 PRO A C 1
ATOM 1130 O O . PRO A 1 145 ? 2.155 -6.832 -6.042 1.00 81.06 145 PRO A O 1
ATOM 1133 N N . PRO A 1 146 ? 2.754 -5.176 -4.624 1.00 79.50 146 PRO A N 1
ATOM 1134 C CA . PRO A 1 146 ? 2.865 -4.179 -5.676 1.00 79.50 146 PRO A CA 1
ATOM 1135 C C . PRO A 1 146 ? 3.881 -4.632 -6.720 1.00 79.50 146 PRO A C 1
ATOM 1137 O O . PRO A 1 146 ? 4.945 -5.178 -6.407 1.00 79.50 146 PRO A O 1
ATOM 1140 N N . ARG A 1 147 ? 3.572 -4.365 -7.985 1.00 81.81 147 ARG A N 1
ATOM 1141 C CA . ARG A 1 147 ? 4.524 -4.583 -9.067 1.00 81.81 147 ARG A CA 1
ATOM 1142 C C . ARG A 1 147 ? 5.519 -3.446 -9.084 1.00 81.81 147 ARG A C 1
ATOM 1144 O O . ARG A 1 147 ? 5.141 -2.278 -9.055 1.00 81.81 147 ARG A O 1
ATOM 1151 N N . THR A 1 148 ? 6.793 -3.795 -9.188 1.00 86.06 148 THR A N 1
ATOM 1152 C CA . THR A 1 148 ? 7.866 -2.818 -9.336 1.00 86.06 148 THR A CA 1
ATOM 1153 C C . THR A 1 148 ? 8.261 -2.711 -10.804 1.00 86.06 148 THR A C 1
ATOM 1155 O O . THR A 1 148 ? 8.593 -3.710 -11.441 1.00 86.06 148 THR A O 1
ATOM 1158 N N . LEU A 1 149 ? 8.253 -1.493 -11.335 1.00 88.12 149 LEU A N 1
ATOM 1159 C CA . LEU A 1 149 ? 8.860 -1.148 -12.615 1.00 88.12 149 LEU A CA 1
ATOM 1160 C C . LEU A 1 149 ? 10.091 -0.289 -12.365 1.00 88.12 149 LEU A C 1
ATOM 1162 O O . LEU A 1 149 ? 10.035 0.719 -11.661 1.00 88.12 149 LEU A O 1
ATOM 1166 N N . GLU A 1 150 ? 11.206 -0.682 -12.965 1.00 87.50 150 GLU A N 1
ATOM 1167 C CA . GLU A 1 150 ? 12.403 0.145 -12.982 1.00 87.50 150 GLU A CA 1
ATOM 1168 C C . GLU A 1 150 ? 12.222 1.260 -14.018 1.00 87.50 150 GLU A C 1
ATOM 1170 O O . GLU A 1 150 ? 11.910 0.996 -15.182 1.00 87.50 150 GLU A O 1
ATOM 1175 N N . LEU A 1 151 ? 12.371 2.519 -13.597 1.00 83.88 151 LEU A N 1
ATOM 1176 C CA . LEU A 1 151 ? 12.114 3.655 -14.478 1.00 83.88 151 LEU A CA 1
ATOM 1177 C C . LEU A 1 151 ? 13.314 3.906 -15.393 1.00 83.88 151 LEU A C 1
ATOM 1179 O O . LEU A 1 151 ? 14.411 4.255 -14.949 1.00 83.88 151 LEU A O 1
ATOM 1183 N N . THR A 1 152 ? 13.083 3.746 -16.695 1.00 87.19 152 THR A N 1
ATOM 1184 C CA . THR A 1 152 ? 14.088 3.957 -17.740 1.00 87.19 152 THR A CA 1
ATOM 1185 C C . THR A 1 152 ? 13.723 5.113 -18.650 1.00 87.19 152 THR A C 1
ATOM 1187 O O . THR A 1 152 ? 12.558 5.278 -19.000 1.00 87.19 152 THR A O 1
ATOM 1190 N N . ILE A 1 153 ? 14.739 5.820 -19.122 1.00 82.25 153 ILE A N 1
ATOM 1191 C CA . ILE A 1 153 ? 14.679 6.732 -20.254 1.00 82.25 153 ILE A CA 1
ATOM 1192 C C . ILE A 1 153 ? 14.900 5.936 -21.540 1.00 82.25 153 ILE A C 1
ATOM 1194 O O . ILE A 1 153 ? 15.862 5.162 -21.656 1.00 82.25 153 ILE A O 1
ATOM 1198 N N . ALA A 1 154 ? 14.026 6.146 -22.522 1.00 76.56 154 ALA A N 1
ATOM 1199 C CA . ALA A 1 154 ? 14.235 5.624 -23.858 1.00 76.56 154 ALA A CA 1
ATOM 1200 C C . ALA A 1 154 ? 15.224 6.531 -24.601 1.00 76.56 154 ALA A C 1
ATOM 1202 O O . ALA A 1 154 ? 14.940 7.684 -24.921 1.00 76.56 154 ALA A O 1
ATOM 1203 N N . LEU A 1 155 ? 16.412 6.015 -24.914 1.00 71.38 155 LEU A N 1
ATOM 1204 C CA . LEU A 1 155 ? 17.26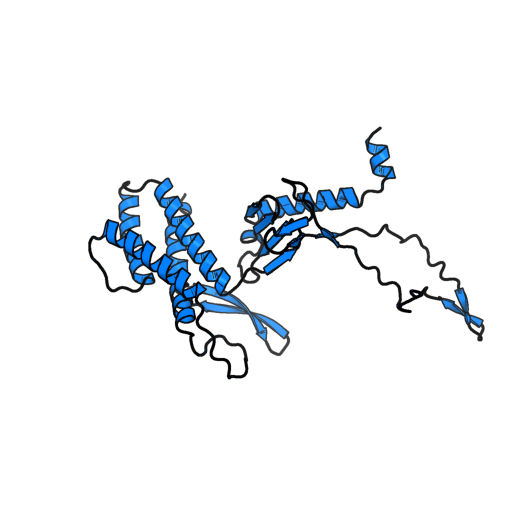3 6.713 -25.868 1.00 71.38 155 LEU A CA 1
ATOM 1205 C C . LEU A 1 155 ? 16.670 6.547 -27.262 1.00 71.38 155 LEU A C 1
ATOM 1207 O O . LEU A 1 155 ? 16.589 5.429 -27.787 1.00 71.38 155 LEU A O 1
ATOM 1211 N N . ARG A 1 156 ? 16.296 7.666 -27.888 1.00 68.19 156 ARG A N 1
ATOM 1212 C CA . ARG A 1 156 ? 15.981 7.672 -29.309 1.00 68.19 156 ARG A CA 1
ATOM 1213 C C . ARG A 1 156 ? 17.285 7.371 -30.023 1.00 68.19 156 ARG A C 1
ATOM 1215 O O . ARG A 1 156 ? 18.221 8.168 -29.997 1.00 68.19 156 ARG A O 1
ATOM 1222 N N . GLU A 1 157 ? 17.362 6.206 -30.662 1.00 63.91 157 GLU A N 1
ATOM 1223 C CA . GLU A 1 157 ? 18.447 5.978 -31.606 1.00 63.91 157 GLU A CA 1
ATOM 1224 C C . GLU A 1 157 ? 18.437 7.147 -32.596 1.00 63.91 157 GLU A C 1
ATOM 1226 O O . GLU A 1 157 ? 17.354 7.488 -33.095 1.00 63.91 157 GLU A O 1
ATOM 1231 N N . PRO A 1 158 ? 19.596 7.774 -32.874 1.00 60.59 158 PRO A N 1
ATOM 1232 C CA . PRO A 1 158 ? 19.660 8.849 -33.847 1.00 60.59 158 PRO A CA 1
ATOM 1233 C C . PRO A 1 158 ? 18.955 8.361 -35.101 1.00 60.59 158 PRO A C 1
ATOM 1235 O O . PRO A 1 158 ? 19.173 7.222 -35.531 1.00 60.59 158 PRO A O 1
ATOM 1238 N N . ASP A 1 159 ? 18.045 9.185 -35.614 1.00 53.31 159 ASP A N 1
ATOM 1239 C CA . ASP A 1 159 ? 17.155 8.833 -36.706 1.00 53.31 159 ASP A CA 1
ATOM 1240 C C . ASP A 1 159 ? 17.999 8.518 -37.948 1.00 53.31 159 ASP A C 1
ATOM 1242 O O . ASP A 1 159 ? 18.292 9.357 -38.794 1.00 53.31 159 ASP A O 1
ATOM 1246 N N . THR A 1 160 ? 18.457 7.273 -38.060 1.00 50.94 160 THR A N 1
ATOM 1247 C CA . THR A 1 160 ? 19.222 6.773 -39.203 1.00 50.94 160 THR A CA 1
ATOM 1248 C C . THR A 1 160 ? 18.306 6.567 -40.408 1.00 50.94 160 THR A C 1
ATOM 1250 O O . THR A 1 160 ? 18.669 5.868 -41.351 1.00 50.94 160 THR A O 1
ATOM 1253 N N . THR A 1 161 ? 17.136 7.212 -40.448 1.00 49.47 161 THR A N 1
ATOM 1254 C CA . THR A 1 161 ? 16.276 7.299 -41.634 1.00 49.47 161 THR A CA 1
ATOM 1255 C C . THR A 1 161 ? 16.899 8.079 -42.794 1.00 49.47 161 THR A C 1
ATOM 1257 O O . THR A 1 161 ? 16.287 8.164 -43.857 1.00 49.47 161 THR A O 1
ATOM 1260 N N . VAL A 1 162 ? 18.168 8.499 -42.700 1.00 46.16 162 VAL A N 1
ATOM 1261 C CA . VAL A 1 162 ? 18.988 8.786 -43.892 1.00 46.16 162 VAL A CA 1
ATOM 1262 C C . VAL A 1 162 ? 20.296 7.990 -43.962 1.00 46.16 162 VAL A C 1
ATOM 1264 O O . VAL A 1 162 ? 21.226 8.373 -44.660 1.00 46.16 162 VAL A O 1
ATOM 1267 N N . VAL A 1 163 ? 20.340 6.771 -43.422 1.00 45.00 163 VAL A N 1
ATOM 1268 C CA . VAL A 1 163 ? 20.924 5.700 -44.237 1.00 45.00 163 VAL A CA 1
ATOM 1269 C C . VAL A 1 163 ? 19.801 5.249 -45.159 1.00 45.00 163 VAL A C 1
ATOM 1271 O O . VAL A 1 163 ? 19.149 4.224 -44.951 1.00 45.00 163 VAL A O 1
ATOM 1274 N N . ARG A 1 164 ? 19.561 6.044 -46.218 1.00 45.50 164 ARG A N 1
ATOM 1275 C CA . ARG A 1 164 ? 18.989 5.499 -47.453 1.00 45.50 164 ARG A CA 1
ATOM 1276 C C . ARG A 1 164 ? 19.666 4.155 -47.646 1.00 45.50 164 ARG A C 1
ATOM 1278 O O . ARG A 1 164 ? 20.889 4.102 -47.586 1.00 45.50 164 ARG A O 1
ATOM 1285 N N . LYS A 1 165 ? 18.875 3.099 -47.813 1.00 46.69 165 LYS A N 1
ATOM 1286 C CA . LYS A 1 165 ? 19.307 1.750 -48.181 1.00 46.69 165 LYS A CA 1
ATOM 1287 C C . LYS A 1 165 ? 20.348 1.791 -49.317 1.00 46.69 165 LYS A C 1
ATOM 1289 O O . LYS A 1 165 ? 20.015 1.479 -50.452 1.00 46.69 165 LYS A O 1
ATOM 1294 N N . TYR A 1 166 ? 21.610 2.069 -49.013 1.00 48.31 166 TYR A N 1
ATOM 1295 C CA . TYR A 1 166 ? 22.768 1.582 -49.743 1.00 48.31 166 TYR A CA 1
ATOM 1296 C C . TYR A 1 166 ? 23.044 0.174 -49.210 1.00 48.31 166 TYR A C 1
ATOM 1298 O O . TYR A 1 166 ? 24.141 -0.161 -48.778 1.00 48.31 166 TYR A O 1
ATOM 1306 N N . GLY A 1 167 ? 22.003 -0.666 -49.193 1.00 52.50 167 GLY A N 1
ATOM 1307 C CA . GLY A 1 167 ? 22.257 -2.069 -49.448 1.00 52.50 167 GLY A CA 1
ATOM 1308 C C . GLY A 1 167 ? 22.743 -2.076 -50.882 1.00 52.50 167 GLY A C 1
ATOM 1309 O O . GLY A 1 167 ? 21.978 -1.708 -51.775 1.00 52.50 167 GLY A O 1
ATOM 1310 N N . GLU A 1 168 ? 24.023 -2.366 -51.076 1.00 53.78 168 GLU A N 1
ATOM 1311 C CA . GLU A 1 168 ? 24.576 -2.599 -52.398 1.00 53.78 168 GLU A CA 1
ATOM 1312 C C . GLU A 1 168 ? 23.638 -3.584 -53.104 1.00 53.78 168 GLU A C 1
ATOM 1314 O O . GLU A 1 168 ? 23.341 -4.667 -52.584 1.00 53.78 168 GLU A O 1
ATOM 1319 N N . VAL A 1 169 ? 23.045 -3.148 -54.215 1.00 60.00 169 VAL A N 1
ATOM 1320 C CA . VAL A 1 169 ? 22.202 -4.019 -55.025 1.00 60.00 169 VAL A CA 1
ATOM 1321 C C . VAL A 1 169 ? 23.168 -4.901 -55.790 1.00 60.00 169 VAL A C 1
ATOM 1323 O O . VAL A 1 169 ? 23.719 -4.495 -56.810 1.00 60.00 169 VAL A O 1
ATOM 1326 N N . VAL A 1 170 ? 23.424 -6.085 -55.251 1.00 69.50 170 VAL A N 1
ATOM 1327 C CA . VAL A 1 170 ? 24.262 -7.081 -55.910 1.00 69.50 170 VAL A CA 1
ATOM 1328 C C . VAL A 1 170 ? 23.333 -7.935 -56.758 1.00 69.50 170 VAL A C 1
ATOM 1330 O O . VAL A 1 170 ? 22.252 -8.313 -56.305 1.00 69.50 170 VAL A O 1
ATOM 1333 N N . LYS A 1 171 ? 23.715 -8.204 -58.004 1.00 76.25 171 LYS A N 1
ATOM 1334 C CA . LYS A 1 171 ? 22.977 -9.161 -58.827 1.00 76.25 171 LYS A CA 1
ATOM 1335 C C . LYS A 1 171 ? 23.276 -10.577 -58.334 1.00 76.25 171 LYS A C 1
ATOM 1337 O O . LYS A 1 171 ? 24.428 -10.868 -58.021 1.00 76.25 171 LYS A O 1
ATOM 1342 N N . ASP A 1 172 ? 22.257 -11.421 -58.228 1.00 77.75 172 ASP A N 1
ATOM 1343 C CA . ASP A 1 172 ? 22.468 -12.859 -58.059 1.00 77.75 172 ASP A CA 1
ATOM 1344 C C . ASP A 1 172 ? 23.068 -13.479 -59.334 1.00 77.75 172 ASP A C 1
ATOM 1346 O O . ASP A 1 172 ? 23.237 -12.804 -60.355 1.00 77.75 172 ASP A O 1
ATOM 1350 N N . ASP A 1 173 ? 23.380 -14.773 -59.285 1.00 81.38 173 ASP A N 1
ATOM 1351 C CA . ASP A 1 173 ? 23.961 -15.508 -60.416 1.00 81.38 173 ASP A CA 1
ATOM 1352 C C . ASP A 1 173 ? 23.033 -15.546 -61.650 1.00 81.38 173 ASP A C 1
ATOM 1354 O O . ASP A 1 173 ? 23.486 -15.807 -62.764 1.00 81.38 173 ASP A O 1
ATOM 1358 N N . ALA A 1 174 ? 21.742 -15.238 -61.475 1.00 85.81 174 ALA A N 1
ATOM 1359 C CA . ALA A 1 174 ? 20.748 -15.118 -62.540 1.00 85.81 174 ALA A CA 1
ATOM 1360 C C . ALA A 1 174 ? 20.553 -13.666 -63.031 1.00 85.81 174 ALA A C 1
ATOM 1362 O O . ALA A 1 174 ? 19.747 -13.415 -63.927 1.00 85.81 174 ALA A O 1
ATOM 1363 N N . GLY A 1 175 ? 21.292 -12.700 -62.479 1.00 85.38 175 GLY A N 1
ATOM 1364 C CA . GLY A 1 175 ? 21.237 -11.292 -62.863 1.00 85.38 175 GLY A CA 1
ATOM 1365 C C . GLY A 1 175 ? 20.154 -10.466 -62.158 1.00 85.38 175 GLY A C 1
ATOM 1366 O O . GLY A 1 175 ? 20.019 -9.276 -62.470 1.00 85.38 175 GLY A O 1
ATOM 1367 N N . ASN A 1 176 ? 19.406 -11.037 -61.211 1.00 84.38 176 ASN A N 1
ATOM 1368 C CA . ASN A 1 176 ? 18.347 -10.337 -60.489 1.00 84.38 176 ASN A CA 1
ATOM 1369 C C . ASN A 1 176 ? 18.925 -9.488 -59.350 1.00 84.38 176 ASN A C 1
ATOM 1371 O O . ASN A 1 176 ? 19.826 -9.933 -58.640 1.00 84.38 176 ASN A O 1
ATOM 1375 N N . PRO A 1 177 ? 18.410 -8.270 -59.122 1.00 71.06 177 PRO A N 1
ATOM 1376 C CA . PRO A 1 177 ? 18.874 -7.415 -58.037 1.00 71.06 177 PRO A CA 1
ATOM 1377 C C . PRO A 1 177 ? 18.472 -7.980 -56.665 1.00 71.06 177 PRO A C 1
ATOM 1379 O O . PRO A 1 177 ? 17.294 -7.977 -56.308 1.00 71.06 177 PRO A O 1
ATOM 1382 N N . VAL A 1 178 ? 19.451 -8.382 -55.852 1.00 76.94 178 VAL A N 1
ATOM 1383 C CA . VAL A 1 178 ? 19.244 -8.820 -54.465 1.00 76.94 178 VAL A CA 1
ATOM 1384 C C . VAL A 1 178 ? 19.848 -7.797 -53.505 1.00 76.94 178 VAL A C 1
ATOM 1386 O O . VAL A 1 178 ? 21.001 -7.379 -53.625 1.00 76.94 178 VAL A O 1
ATOM 1389 N N . ARG A 1 179 ? 19.064 -7.373 -52.508 1.00 70.75 179 ARG A N 1
ATOM 1390 C CA . ARG A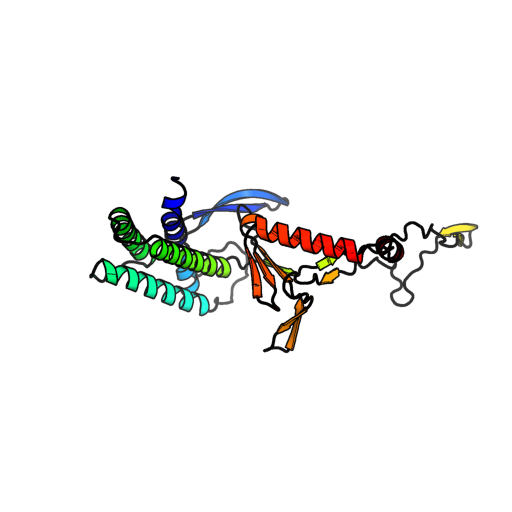 1 179 ? 19.564 -6.521 -51.422 1.00 70.75 179 ARG A CA 1
ATOM 1391 C C . ARG A 1 179 ? 20.280 -7.381 -50.390 1.00 70.75 179 ARG A C 1
ATOM 1393 O O . ARG A 1 179 ? 19.628 -8.109 -49.644 1.00 70.75 179 ARG A O 1
ATOM 1400 N N . LYS A 1 180 ? 21.603 -7.246 -50.287 1.00 65.44 180 LYS A N 1
ATOM 1401 C CA . LYS A 1 180 ? 22.342 -7.810 -49.152 1.00 65.44 180 LYS A CA 1
ATOM 1402 C C . LYS A 1 180 ? 21.993 -7.021 -47.890 1.00 65.44 180 LYS A C 1
ATOM 1404 O O . LYS A 1 180 ? 22.346 -5.850 -47.755 1.00 65.44 180 LYS A O 1
ATOM 1409 N N . VAL A 1 181 ? 21.279 -7.658 -46.966 1.00 63.56 181 VAL A N 1
ATOM 1410 C CA . VAL A 1 181 ? 21.117 -7.147 -45.602 1.00 63.56 181 VAL A CA 1
ATOM 1411 C C . VAL A 1 181 ? 22.446 -7.382 -44.892 1.00 63.56 181 VAL A C 1
ATOM 1413 O O . VAL A 1 181 ? 22.919 -8.517 -44.852 1.00 63.56 181 VAL A O 1
ATOM 1416 N N . LYS A 1 182 ? 23.078 -6.328 -44.361 1.00 63.22 182 LYS A N 1
ATOM 1417 C CA . LYS A 1 182 ? 24.236 -6.510 -43.478 1.00 63.22 182 LYS A CA 1
ATOM 1418 C C . LYS A 1 182 ? 23.760 -7.265 -42.238 1.00 63.22 182 LYS A C 1
ATOM 1420 O O . LYS A 1 182 ? 23.007 -6.726 -41.430 1.00 63.22 182 LYS A O 1
ATOM 1425 N N . LEU A 1 183 ? 24.167 -8.524 -42.145 1.00 62.34 183 LEU A N 1
ATOM 1426 C CA . LEU A 1 183 ? 24.023 -9.335 -40.948 1.00 62.34 183 LEU A CA 1
ATOM 1427 C C . LEU A 1 183 ? 25.171 -8.994 -39.998 1.00 62.34 183 LEU A C 1
ATOM 1429 O O . LEU A 1 183 ? 26.267 -8.641 -40.440 1.00 62.34 183 LEU A O 1
ATOM 1433 N N . ASP A 1 184 ? 24.913 -9.102 -38.703 1.00 59.91 184 ASP A N 1
ATOM 1434 C CA . ASP A 1 184 ? 25.952 -9.021 -37.687 1.00 59.91 184 ASP A CA 1
ATOM 1435 C C . ASP A 1 184 ? 27.033 -10.094 -37.964 1.00 59.91 184 ASP A C 1
ATOM 1437 O O . ASP A 1 184 ? 26.688 -11.259 -38.194 1.00 59.91 184 ASP A O 1
ATOM 1441 N N . PRO A 1 185 ? 28.331 -9.739 -37.989 1.00 57.78 185 PRO A N 1
ATOM 1442 C CA . PRO A 1 185 ? 29.397 -10.664 -38.377 1.00 57.78 185 PRO A CA 1
ATOM 1443 C C . PRO A 1 185 ? 29.594 -11.825 -37.391 1.00 57.78 185 PRO A C 1
ATOM 1445 O O . PRO A 1 185 ? 30.156 -12.849 -37.777 1.00 57.78 185 PRO A O 1
ATOM 1448 N N . ILE A 1 186 ? 29.123 -11.692 -36.147 1.00 69.88 186 ILE A N 1
ATOM 1449 C CA . ILE A 1 186 ? 29.244 -12.705 -35.096 1.00 69.88 186 ILE A CA 1
ATOM 1450 C C . ILE A 1 186 ? 27.983 -13.570 -35.061 1.00 69.88 186 ILE A C 1
ATOM 1452 O O . ILE A 1 186 ? 28.064 -14.795 -35.114 1.00 69.88 186 ILE A O 1
ATOM 1456 N N . THR A 1 187 ? 26.804 -12.950 -34.995 1.00 72.19 187 THR A N 1
ATOM 1457 C CA . THR A 1 187 ? 25.548 -13.690 -34.781 1.00 72.19 187 THR A CA 1
ATOM 1458 C C . THR A 1 187 ? 24.851 -14.102 -36.073 1.00 72.19 187 THR A C 1
ATOM 1460 O O . THR A 1 187 ? 23.929 -14.917 -36.032 1.00 72.19 187 THR A O 1
ATOM 1463 N N . LYS A 1 188 ? 25.257 -13.538 -37.222 1.00 71.94 188 LYS A N 1
ATOM 1464 C CA . LYS A 1 188 ? 24.594 -13.679 -38.531 1.00 71.94 188 LYS A CA 1
ATOM 1465 C C . LYS A 1 188 ? 23.094 -13.356 -38.508 1.00 71.94 188 LYS A C 1
ATOM 1467 O O . LYS A 1 188 ? 22.378 -13.700 -39.445 1.00 71.94 188 LYS A O 1
ATOM 1472 N N . LYS A 1 189 ? 22.604 -12.687 -37.463 1.00 62.09 189 LYS A N 1
ATOM 1473 C CA . LYS A 1 189 ? 21.238 -12.167 -37.384 1.00 62.09 189 LYS A CA 1
ATOM 1474 C C . LYS A 1 189 ? 21.209 -10.750 -37.964 1.00 62.09 189 LYS A C 1
ATOM 1476 O O . LYS A 1 189 ? 22.239 -10.068 -37.962 1.00 62.09 189 LYS A O 1
ATOM 1481 N N . PRO A 1 190 ? 20.066 -10.291 -38.501 1.00 58.97 190 PRO A N 1
ATOM 1482 C CA . PRO A 1 190 ? 19.905 -8.874 -38.796 1.00 58.97 190 PRO A CA 1
ATOM 1483 C C . PRO A 1 190 ? 20.165 -8.095 -37.505 1.00 58.97 190 PRO A C 1
ATOM 1485 O O . PRO A 1 190 ? 19.691 -8.512 -36.450 1.00 58.97 190 PRO A O 1
ATOM 1488 N N . LEU A 1 191 ? 20.933 -7.005 -37.587 1.00 53.44 191 LEU A N 1
ATOM 1489 C CA . LEU A 1 191 ? 21.137 -6.091 -36.463 1.00 53.44 191 LEU A CA 1
ATOM 1490 C C . LEU A 1 191 ? 19.766 -5.550 -36.038 1.00 53.44 191 LEU A C 1
ATOM 1492 O O . LEU A 1 191 ? 19.248 -4.594 -36.616 1.00 53.44 191 LEU A O 1
ATOM 1496 N N . THR A 1 192 ? 19.135 -6.219 -35.078 1.00 53.91 192 THR A N 1
ATOM 1497 C CA . THR A 1 192 ? 17.940 -5.729 -34.407 1.00 53.91 192 THR A CA 1
ATOM 1498 C C . THR A 1 192 ? 18.361 -4.519 -33.596 1.00 53.91 192 THR A C 1
ATOM 1500 O O . THR A 1 192 ? 19.277 -4.617 -32.782 1.00 53.91 192 THR A O 1
ATOM 1503 N N . ARG A 1 193 ? 17.718 -3.379 -33.857 1.00 53.84 193 ARG A N 1
ATOM 1504 C CA . ARG A 1 193 ? 17.845 -2.158 -33.060 1.00 53.84 193 ARG A CA 1
ATOM 1505 C C . ARG A 1 193 ? 17.477 -2.492 -31.619 1.00 53.84 193 ARG A C 1
ATOM 1507 O O . ARG A 1 193 ? 16.309 -2.746 -31.331 1.00 53.84 193 ARG A O 1
ATOM 1514 N N . ILE A 1 194 ? 18.473 -2.595 -30.747 1.00 50.91 194 ILE A N 1
ATOM 1515 C CA . ILE A 1 194 ? 18.240 -2.771 -29.316 1.00 50.91 194 ILE A CA 1
ATOM 1516 C C . ILE A 1 194 ? 18.134 -1.356 -28.765 1.00 50.91 194 ILE A C 1
ATOM 1518 O O . ILE A 1 194 ? 19.157 -0.693 -28.588 1.00 50.91 194 ILE A O 1
ATOM 1522 N N . ALA A 1 195 ? 16.903 -0.897 -28.525 1.00 53.75 195 ALA A N 1
ATOM 1523 C CA . ALA A 1 195 ? 16.672 0.331 -27.780 1.00 53.75 195 ALA A CA 1
ATOM 1524 C C . ALA A 1 195 ? 17.452 0.236 -26.460 1.00 53.75 195 ALA A C 1
ATOM 1526 O O . ALA A 1 195 ? 17.240 -0.680 -25.662 1.00 53.75 195 ALA A O 1
ATOM 1527 N N . ARG A 1 196 ? 18.423 1.132 -26.264 1.00 60.75 196 ARG A N 1
ATOM 1528 C CA . ARG A 1 196 ? 19.150 1.207 -24.998 1.00 60.75 196 ARG A CA 1
ATOM 1529 C C . ARG A 1 196 ? 18.262 1.950 -24.013 1.00 60.75 196 ARG A C 1
ATOM 1531 O O . ARG A 1 196 ? 18.100 3.161 -24.120 1.00 60.75 196 ARG A O 1
ATOM 1538 N N . HIS A 1 197 ? 17.698 1.207 -23.074 1.00 72.25 197 HIS A N 1
ATOM 1539 C CA . HIS A 1 197 ? 17.050 1.769 -21.900 1.00 72.25 197 HIS A CA 1
ATOM 1540 C C . HIS A 1 197 ? 18.142 2.231 -20.930 1.00 72.25 197 HIS A C 1
ATOM 1542 O O . HIS A 1 197 ? 18.930 1.410 -20.457 1.00 72.25 197 HIS A O 1
ATOM 1548 N N . LEU A 1 198 ? 18.239 3.539 -20.688 1.00 74.06 198 LEU A N 1
ATOM 1549 C CA . LEU A 1 198 ? 19.107 4.082 -19.642 1.00 74.06 198 LEU A CA 1
ATOM 1550 C C . LEU A 1 198 ? 18.294 4.309 -18.364 1.00 74.06 198 LEU A C 1
ATOM 1552 O O . LEU A 1 198 ? 17.128 4.678 -18.464 1.00 74.06 198 LEU A O 1
ATOM 1556 N N . PRO A 1 199 ? 18.870 4.127 -17.169 1.00 84.94 199 PRO A N 1
ATOM 1557 C CA . PRO A 1 199 ? 18.195 4.487 -15.926 1.00 84.94 199 PRO A CA 1
ATOM 1558 C C . PRO A 1 199 ? 17.912 5.994 -15.864 1.00 84.94 199 PRO A C 1
ATOM 1560 O O . PRO A 1 199 ? 18.792 6.805 -16.164 1.00 84.94 199 PRO A O 1
ATOM 1563 N N . ALA A 1 200 ? 16.697 6.366 -15.457 1.00 87.94 200 ALA A N 1
ATOM 1564 C CA . ALA A 1 200 ? 16.343 7.760 -15.202 1.00 87.94 200 ALA A CA 1
ATOM 1565 C C . ALA A 1 200 ? 17.079 8.302 -13.962 1.00 87.94 200 ALA A C 1
ATOM 1567 O O . ALA A 1 200 ? 17.278 7.570 -12.989 1.00 87.94 200 ALA A O 1
ATOM 1568 N N . ALA A 1 201 ? 17.473 9.578 -13.980 1.00 93.94 201 ALA A N 1
ATOM 1569 C CA . ALA A 1 201 ? 18.131 10.211 -12.839 1.00 93.94 201 ALA A CA 1
ATOM 1570 C C . ALA A 1 201 ? 17.092 10.751 -11.847 1.00 93.94 201 ALA A C 1
ATOM 1572 O O . ALA A 1 201 ? 16.108 11.383 -12.240 1.00 93.94 201 ALA A O 1
ATOM 1573 N N . CYS A 1 202 ? 17.321 10.536 -10.552 1.00 95.56 202 CYS A N 1
ATOM 1574 C CA . CYS A 1 202 ? 16.486 11.101 -9.496 1.00 95.56 202 CYS A CA 1
ATOM 1575 C C . CYS A 1 202 ? 16.504 12.643 -9.539 1.00 95.56 202 CYS A C 1
ATOM 1577 O O . CYS A 1 202 ? 17.590 13.215 -9.506 1.00 95.56 202 CYS A O 1
ATOM 1579 N N . PRO A 1 203 ? 15.353 13.340 -9.526 1.00 96.06 203 PRO A N 1
ATOM 1580 C CA . PRO A 1 203 ? 15.335 14.806 -9.519 1.00 96.06 203 PRO A CA 1
ATOM 1581 C C . PRO A 1 203 ? 15.864 15.423 -8.212 1.00 96.06 203 PRO A C 1
ATOM 1583 O O . PRO A 1 203 ? 16.231 16.591 -8.206 1.00 96.06 203 PRO A O 1
ATOM 1586 N N . GLU A 1 204 ? 15.906 14.660 -7.115 1.00 96.31 204 GLU A N 1
ATOM 1587 C CA . GLU A 1 204 ? 16.363 15.153 -5.805 1.00 96.31 204 GLU A CA 1
ATOM 1588 C C . GLU A 1 204 ? 17.868 14.949 -5.580 1.00 96.31 204 GLU A C 1
ATOM 1590 O O . GLU A 1 204 ? 18.500 15.727 -4.872 1.00 96.31 204 GLU A O 1
ATOM 1595 N N . CYS A 1 205 ? 18.454 13.885 -6.142 1.00 96.75 205 CYS A N 1
ATOM 1596 C CA . CYS A 1 205 ? 19.842 13.498 -5.852 1.00 96.75 205 CYS A CA 1
ATOM 1597 C C . CYS A 1 205 ? 20.667 13.095 -7.078 1.00 96.75 205 CYS A C 1
ATOM 1599 O O . CYS A 1 205 ? 21.791 12.629 -6.917 1.00 96.75 205 CYS A O 1
ATOM 1601 N N . GLU A 1 206 ? 20.092 13.185 -8.279 1.00 96.38 206 GLU A N 1
ATOM 1602 C CA . GLU A 1 206 ? 20.706 12.879 -9.583 1.00 96.38 206 GLU A CA 1
ATOM 1603 C C . GLU A 1 206 ? 21.198 11.433 -9.769 1.00 96.38 206 GLU A C 1
ATOM 1605 O O . GLU A 1 206 ? 21.671 11.057 -10.841 1.00 96.38 206 GLU A O 1
ATOM 1610 N N . ALA A 1 207 ? 21.041 10.580 -8.756 1.00 95.44 207 ALA A N 1
ATOM 1611 C CA . ALA A 1 207 ? 21.423 9.182 -8.839 1.00 95.44 207 ALA A CA 1
ATOM 1612 C C . ALA A 1 207 ? 20.582 8.465 -9.902 1.00 95.44 207 ALA A C 1
ATOM 1614 O O . ALA A 1 207 ? 19.354 8.551 -9.904 1.00 95.44 207 ALA A O 1
ATOM 1615 N N . THR A 1 208 ? 21.256 7.725 -10.778 1.00 95.00 208 THR A N 1
ATOM 1616 C CA . THR A 1 208 ? 20.644 6.793 -11.736 1.00 95.00 208 THR A CA 1
ATOM 1617 C C . THR A 1 208 ? 20.697 5.351 -11.231 1.00 95.00 208 THR A C 1
ATOM 1619 O O . THR A 1 208 ? 19.849 4.531 -11.577 1.00 95.00 208 THR A O 1
ATOM 1622 N N . ILE A 1 209 ? 21.660 5.049 -10.357 1.00 95.19 209 ILE A N 1
ATOM 1623 C CA . ILE A 1 209 ? 21.876 3.744 -9.732 1.00 95.19 209 ILE A CA 1
ATOM 1624 C C . ILE A 1 209 ? 21.858 3.912 -8.212 1.00 95.19 209 ILE A C 1
ATOM 1626 O O . ILE A 1 209 ? 22.449 4.847 -7.676 1.00 95.19 209 ILE A O 1
ATOM 1630 N N . ALA A 1 210 ? 21.192 2.993 -7.520 1.00 94.56 210 ALA A N 1
ATOM 1631 C CA . ALA A 1 210 ? 21.253 2.840 -6.075 1.00 94.56 210 ALA A CA 1
ATOM 1632 C C . ALA A 1 210 ? 22.084 1.607 -5.705 1.00 94.56 210 ALA A C 1
ATOM 1634 O O . ALA A 1 210 ? 22.008 0.563 -6.361 1.00 94.56 210 ALA A O 1
ATOM 1635 N N . HIS A 1 211 ? 22.849 1.733 -4.622 1.00 95.38 211 HIS A N 1
ATOM 1636 C CA . HIS A 1 211 ? 23.681 0.666 -4.078 1.00 95.38 211 HIS A CA 1
ATOM 1637 C C . HIS A 1 211 ? 23.025 0.067 -2.838 1.00 95.38 211 HIS A C 1
ATOM 1639 O O . HIS A 1 211 ? 22.740 0.787 -1.883 1.00 95.38 211 HIS A O 1
ATOM 1645 N N . ASN A 1 212 ? 22.830 -1.251 -2.821 1.00 90.00 212 ASN A N 1
ATOM 1646 C CA . ASN A 1 212 ? 22.414 -1.939 -1.604 1.00 90.00 212 ASN A CA 1
ATOM 1647 C C . ASN A 1 212 ? 23.643 -2.155 -0.700 1.00 90.00 212 ASN A C 1
ATOM 1649 O O . ASN A 1 212 ? 24.518 -2.946 -1.057 1.00 90.00 212 ASN A O 1
ATOM 1653 N N . PRO A 1 213 ? 23.732 -1.517 0.482 1.00 89.25 213 PRO A N 1
ATOM 1654 C CA . PRO A 1 213 ? 24.915 -1.625 1.335 1.00 89.25 213 PRO A CA 1
ATOM 1655 C C . PRO A 1 213 ? 25.107 -3.026 1.929 1.00 89.25 213 PRO A C 1
ATOM 1657 O O . PRO A 1 213 ? 26.211 -3.362 2.347 1.00 89.25 213 PRO A O 1
ATOM 1660 N N . LYS A 1 214 ? 24.048 -3.847 1.990 1.00 91.56 214 LYS A N 1
ATOM 1661 C CA . LYS A 1 214 ? 24.105 -5.198 2.564 1.00 91.56 214 LYS A CA 1
ATOM 1662 C C . LYS A 1 214 ? 24.594 -6.236 1.559 1.00 91.56 214 LYS A C 1
ATOM 1664 O O . LYS A 1 214 ? 25.336 -7.132 1.945 1.00 91.56 214 LYS A O 1
ATOM 1669 N N . THR A 1 215 ? 24.160 -6.136 0.304 1.00 93.12 215 THR A N 1
ATOM 1670 C CA . THR A 1 215 ? 24.473 -7.135 -0.734 1.00 93.12 215 THR A CA 1
ATOM 1671 C C . THR A 1 215 ? 25.565 -6.675 -1.699 1.00 93.12 215 THR A C 1
ATOM 1673 O O . THR A 1 215 ? 26.224 -7.508 -2.309 1.00 93.12 215 THR A O 1
ATOM 1676 N N . GLY A 1 216 ? 25.796 -5.363 -1.815 1.00 93.56 216 GLY A N 1
ATOM 1677 C CA . GLY A 1 216 ? 26.693 -4.764 -2.806 1.00 93.56 216 GLY A CA 1
ATOM 1678 C C . GLY A 1 216 ? 26.068 -4.612 -4.197 1.00 93.56 216 GLY A C 1
ATOM 1679 O O . GLY A 1 216 ? 26.728 -4.101 -5.102 1.00 93.56 216 GLY A O 1
ATOM 1680 N N . ASP A 1 217 ? 24.808 -5.022 -4.372 1.00 92.81 217 ASP A N 1
ATOM 1681 C CA . ASP A 1 217 ? 24.132 -4.987 -5.667 1.00 92.81 217 ASP A CA 1
ATOM 1682 C C . ASP A 1 217 ? 23.850 -3.555 -6.132 1.00 92.81 217 ASP A C 1
ATOM 1684 O O . ASP A 1 217 ? 23.554 -2.654 -5.337 1.00 92.81 217 ASP A O 1
ATOM 1688 N N . GLN A 1 218 ? 23.908 -3.372 -7.450 1.00 94.38 218 GLN A N 1
ATOM 1689 C CA . GLN A 1 218 ? 23.507 -2.150 -8.140 1.00 94.38 218 GLN A CA 1
ATOM 1690 C C . GLN A 1 218 ? 22.118 -2.346 -8.744 1.00 94.38 218 GLN A C 1
ATOM 1692 O O . GLN A 1 218 ? 21.883 -3.312 -9.465 1.00 94.38 218 GLN A O 1
ATOM 1697 N N . THR A 1 219 ? 21.206 -1.419 -8.469 1.00 93.25 219 THR A N 1
ATOM 1698 C CA . THR A 1 219 ? 19.853 -1.397 -9.052 1.00 93.25 219 THR A CA 1
ATOM 1699 C C . THR A 1 219 ? 19.519 0.011 -9.525 1.00 93.25 219 THR A C 1
ATOM 1701 O O . THR A 1 219 ? 20.235 0.950 -9.176 1.00 93.25 219 THR A O 1
ATOM 1704 N N . PHE A 1 220 ? 18.459 0.205 -10.311 1.00 93.94 220 PHE A N 1
ATOM 1705 C CA . PHE A 1 220 ? 18.082 1.565 -10.707 1.00 93.94 220 PHE A CA 1
ATOM 1706 C C . PHE A 1 220 ? 17.651 2.379 -9.491 1.00 93.94 220 PHE A C 1
ATOM 1708 O O . PHE A 1 220 ? 17.007 1.872 -8.568 1.00 93.94 220 PHE A O 1
ATOM 1715 N N . ALA A 1 221 ? 18.049 3.651 -9.479 1.00 94.38 221 ALA A N 1
ATOM 1716 C CA . ALA A 1 221 ? 17.737 4.545 -8.377 1.00 94.38 221 ALA A CA 1
ATOM 1717 C C . ALA A 1 221 ? 16.231 4.792 -8.280 1.00 94.38 221 ALA A C 1
ATOM 1719 O O . ALA A 1 221 ? 15.701 4.775 -7.176 1.00 94.38 221 ALA A O 1
ATOM 1720 N N . LEU A 1 222 ? 15.547 4.983 -9.411 1.00 95.62 222 LEU A N 1
ATOM 1721 C CA . LEU A 1 222 ? 14.111 5.238 -9.456 1.00 95.62 222 LEU A CA 1
ATOM 1722 C C . LEU A 1 222 ? 13.314 3.970 -9.774 1.00 95.62 222 LEU A C 1
ATOM 1724 O O . LEU A 1 222 ? 13.530 3.314 -10.796 1.00 95.62 222 LEU A O 1
ATOM 1728 N N . ILE A 1 223 ? 12.335 3.683 -8.922 1.00 94.25 223 ILE A N 1
ATOM 1729 C CA . ILE A 1 223 ? 11.340 2.634 -9.134 1.00 94.25 223 ILE A CA 1
ATOM 1730 C C . ILE A 1 223 ? 9.928 3.203 -9.054 1.00 94.25 223 ILE A C 1
ATOM 1732 O O . ILE A 1 223 ? 9.687 4.187 -8.354 1.00 94.25 223 ILE A O 1
ATOM 1736 N N . LEU A 1 224 ? 9.003 2.562 -9.759 1.00 93.62 224 LEU A N 1
ATOM 1737 C CA . LEU A 1 224 ? 7.569 2.797 -9.679 1.00 93.62 224 LEU A CA 1
ATOM 1738 C C . LEU A 1 224 ? 6.889 1.540 -9.140 1.00 93.62 224 LEU A C 1
ATOM 1740 O O . LEU A 1 224 ? 7.040 0.459 -9.705 1.00 93.62 224 LEU A O 1
ATOM 1744 N N . GLU A 1 225 ? 6.131 1.700 -8.070 1.00 91.62 225 GLU A N 1
ATOM 1745 C CA . GLU A 1 225 ? 5.273 0.685 -7.475 1.00 91.62 225 GLU A CA 1
ATOM 1746 C C . GLU A 1 225 ? 3.815 0.994 -7.819 1.00 91.62 225 GLU A C 1
ATOM 1748 O O . GLU A 1 225 ? 3.361 2.135 -7.694 1.00 91.62 225 GLU A O 1
ATOM 1753 N N . TYR A 1 226 ? 3.084 -0.015 -8.290 1.00 88.81 226 TYR A N 1
ATOM 1754 C CA . TYR A 1 226 ? 1.669 0.099 -8.642 1.00 88.81 226 TYR A CA 1
ATOM 1755 C C . TYR A 1 226 ? 0.949 -1.243 -8.475 1.00 88.81 226 TYR A C 1
ATOM 1757 O O . TYR A 1 226 ? 1.577 -2.304 -8.424 1.00 88.81 226 TYR A O 1
ATOM 1765 N N . HIS A 1 227 ? -0.379 -1.169 -8.413 1.00 79.31 227 HIS A N 1
ATOM 1766 C CA . HIS A 1 227 ? -1.279 -2.314 -8.318 1.00 79.31 227 HIS A CA 1
ATOM 1767 C C . HIS A 1 227 ? -2.146 -2.400 -9.580 1.00 79.31 227 HIS A C 1
ATOM 1769 O O . HIS A 1 227 ? -2.752 -1.407 -9.992 1.00 79.31 227 HIS A O 1
ATOM 1775 N N . ASP A 1 228 ? -2.202 -3.580 -10.200 1.00 74.44 228 ASP A N 1
ATOM 1776 C CA . ASP A 1 228 ? -3.011 -3.822 -11.406 1.00 74.44 228 ASP A CA 1
ATOM 1777 C C . ASP A 1 228 ? -4.518 -3.819 -11.107 1.00 74.44 228 ASP A C 1
ATOM 1779 O O . ASP A 1 228 ? -5.326 -3.547 -11.994 1.00 74.44 228 ASP A O 1
ATOM 1783 N N . ASP A 1 229 ? -4.898 -4.154 -9.873 1.00 68.75 229 ASP A N 1
ATOM 1784 C CA . ASP A 1 229 ? -6.282 -4.320 -9.423 1.00 68.75 229 ASP A CA 1
ATOM 1785 C C . ASP A 1 229 ? -6.879 -3.046 -8.795 1.00 68.75 229 ASP A C 1
ATOM 1787 O O . ASP A 1 229 ? -8.066 -3.005 -8.454 1.00 68.75 229 ASP A O 1
ATOM 1791 N N . ALA A 1 230 ? -6.079 -1.985 -8.668 1.00 71.12 230 ALA A N 1
ATOM 1792 C CA . ALA A 1 230 ? -6.538 -0.704 -8.160 1.00 71.12 230 ALA A CA 1
ATOM 1793 C C . ALA A 1 230 ? -7.567 -0.072 -9.112 1.00 71.12 230 ALA A C 1
ATOM 1795 O O . ALA A 1 230 ? -7.364 0.005 -10.324 1.00 71.12 230 ALA A O 1
ATOM 1796 N N . LEU A 1 231 ? -8.661 0.456 -8.542 1.00 70.88 231 LEU A N 1
ATOM 1797 C CA . LEU A 1 231 ? -9.716 1.156 -9.294 1.00 70.88 231 LEU A CA 1
ATOM 1798 C C . LEU A 1 231 ? -9.148 2.328 -10.118 1.00 70.88 231 LEU A C 1
ATOM 1800 O O . LEU A 1 231 ? -9.647 2.634 -11.199 1.00 70.88 231 LEU A O 1
ATOM 1804 N N . ASP A 1 232 ? -8.106 2.972 -9.589 1.00 80.25 232 ASP A N 1
ATOM 1805 C CA . ASP A 1 232 ? -7.294 3.968 -10.277 1.00 80.25 232 ASP A CA 1
ATOM 1806 C C . ASP A 1 232 ? -5.811 3.679 -10.000 1.00 80.25 232 ASP A C 1
ATOM 1808 O O . ASP A 1 232 ? -5.212 4.207 -9.061 1.00 80.25 232 ASP A O 1
ATOM 1812 N N . THR A 1 233 ? -5.214 2.830 -10.843 1.00 81.75 233 THR A N 1
ATOM 1813 C CA . THR A 1 233 ? -3.790 2.454 -10.799 1.00 81.75 233 THR A CA 1
ATOM 1814 C C . THR A 1 233 ? -2.859 3.657 -10.660 1.00 81.75 233 THR A C 1
ATOM 1816 O O . THR A 1 233 ? -1.820 3.566 -10.015 1.00 81.75 233 THR A O 1
ATOM 1819 N N . VAL A 1 234 ? -3.214 4.801 -11.253 1.00 82.56 234 VAL A N 1
ATOM 1820 C CA . VAL A 1 234 ? -2.377 6.004 -11.214 1.00 82.56 234 VAL A CA 1
ATOM 1821 C C . VAL A 1 234 ? -2.532 6.727 -9.880 1.00 82.56 234 VAL A C 1
ATOM 1823 O O . VAL A 1 234 ? -1.547 7.244 -9.357 1.00 82.56 234 VAL A O 1
ATOM 1826 N N . ALA A 1 235 ? -3.741 6.779 -9.318 1.00 81.19 235 ALA A N 1
ATOM 1827 C CA . ALA A 1 235 ? -3.976 7.384 -8.010 1.00 81.19 235 ALA A CA 1
ATOM 1828 C C . ALA A 1 235 ? -3.264 6.639 -6.873 1.00 81.19 235 ALA A C 1
ATOM 1830 O O . ALA A 1 235 ? -2.807 7.305 -5.945 1.00 81.19 235 ALA A O 1
ATOM 1831 N N . ASP A 1 236 ? -3.126 5.316 -6.982 1.00 81.88 236 ASP A N 1
ATOM 1832 C CA . ASP A 1 236 ? -2.483 4.469 -5.969 1.00 81.88 236 ASP A CA 1
ATOM 1833 C C . ASP A 1 236 ? -0.994 4.191 -6.246 1.00 81.88 236 ASP A C 1
ATOM 1835 O O . ASP A 1 236 ? -0.308 3.601 -5.410 1.00 81.88 236 ASP A O 1
ATOM 1839 N N . ALA A 1 237 ? -0.460 4.646 -7.384 1.00 89.81 237 ALA A N 1
ATOM 1840 C CA . ALA A 1 237 ? 0.952 4.487 -7.708 1.00 89.81 237 ALA A CA 1
ATOM 1841 C C . ALA A 1 237 ? 1.860 5.320 -6.786 1.00 89.81 237 ALA A C 1
ATOM 1843 O O . ALA A 1 237 ? 1.546 6.455 -6.401 1.00 89.81 237 ALA A O 1
ATOM 1844 N N . ALA A 1 238 ? 3.044 4.782 -6.502 1.00 92.06 238 ALA A N 1
ATOM 1845 C CA . ALA A 1 238 ? 4.103 5.474 -5.785 1.00 92.06 238 ALA A CA 1
ATOM 1846 C C . ALA A 1 238 ? 5.438 5.283 -6.504 1.00 92.06 238 ALA A C 1
ATOM 1848 O O . ALA A 1 238 ? 5.792 4.174 -6.882 1.00 92.06 238 ALA A O 1
ATOM 1849 N N . ALA A 1 239 ? 6.202 6.357 -6.677 1.00 94.00 239 ALA A N 1
ATOM 1850 C CA . ALA A 1 239 ? 7.590 6.252 -7.110 1.00 94.00 239 ALA A CA 1
ATOM 1851 C C . ALA A 1 239 ? 8.537 6.505 -5.938 1.00 94.00 239 ALA A C 1
ATOM 1853 O O . ALA A 1 239 ? 8.239 7.318 -5.056 1.00 94.00 239 ALA A O 1
ATOM 1854 N N . ILE A 1 240 ? 9.676 5.815 -5.931 1.00 95.88 240 ILE A N 1
ATOM 1855 C CA . ILE A 1 240 ? 10.657 5.862 -4.844 1.00 95.88 240 ILE A CA 1
ATOM 1856 C C . ILE A 1 240 ? 12.060 5.965 -5.438 1.00 95.88 240 ILE A C 1
ATOM 1858 O O . ILE A 1 240 ? 12.413 5.214 -6.350 1.00 95.88 240 ILE A O 1
ATOM 1862 N N . CYS A 1 241 ? 12.876 6.870 -4.896 1.00 96.44 241 CYS A N 1
ATOM 1863 C CA . CYS A 1 241 ? 14.314 6.862 -5.120 1.00 96.44 241 CYS A CA 1
ATOM 1864 C C . CYS A 1 241 ? 15.002 6.009 -4.051 1.00 96.44 241 CYS A C 1
ATOM 1866 O O . CYS A 1 241 ? 15.089 6.408 -2.894 1.00 96.44 241 CYS A O 1
ATOM 1868 N N . ARG A 1 242 ? 15.568 4.866 -4.431 1.00 95.25 242 ARG A N 1
ATOM 1869 C CA . ARG A 1 242 ? 16.329 3.981 -3.535 1.00 95.25 242 ARG A CA 1
ATOM 1870 C C . ARG A 1 242 ? 17.637 4.594 -3.024 1.00 95.25 242 ARG A C 1
ATOM 1872 O O . ARG A 1 242 ? 18.192 4.087 -2.059 1.00 95.25 242 ARG A O 1
ATOM 1879 N N . SER A 1 243 ? 18.150 5.646 -3.669 1.00 95.31 243 SER A N 1
ATOM 1880 C CA . SER A 1 243 ? 19.409 6.287 -3.264 1.00 95.31 243 SER A CA 1
ATOM 1881 C C . SER A 1 243 ? 19.226 7.353 -2.184 1.00 95.31 243 SER A C 1
ATOM 1883 O O . SER A 1 243 ? 20.090 7.480 -1.324 1.00 95.31 243 SER A O 1
ATOM 1885 N N . CYS A 1 244 ? 18.159 8.153 -2.256 1.00 96.00 244 CYS A N 1
ATOM 1886 C CA . CYS A 1 244 ? 17.923 9.275 -1.336 1.00 96.00 244 C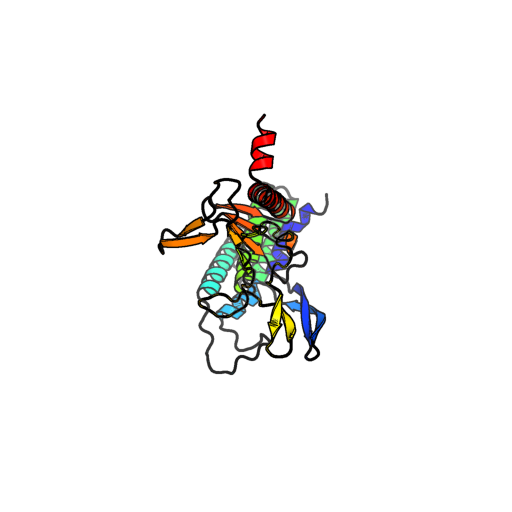YS A CA 1
ATOM 1887 C C . CYS A 1 244 ? 16.580 9.195 -0.601 1.00 96.00 244 CYS A C 1
ATOM 1889 O O . CYS A 1 244 ? 16.204 10.146 0.074 1.00 96.00 244 CYS A O 1
ATOM 1891 N N . GLU A 1 245 ? 15.840 8.099 -0.780 1.00 95.25 245 GLU A N 1
ATOM 1892 C CA . GLU A 1 245 ? 14.550 7.808 -0.136 1.00 95.25 245 GLU A CA 1
ATOM 1893 C C . GLU A 1 245 ? 13.427 8.812 -0.450 1.00 95.25 245 GLU A C 1
ATOM 1895 O O . GLU A 1 245 ? 12.380 8.820 0.196 1.00 95.25 245 GLU A O 1
ATOM 1900 N N . ALA A 1 246 ? 13.602 9.642 -1.482 1.00 95.19 246 ALA A N 1
ATOM 1901 C CA . ALA A 1 246 ? 12.548 10.528 -1.958 1.00 95.19 246 ALA A CA 1
ATOM 1902 C C . ALA A 1 246 ? 11.347 9.714 -2.465 1.00 95.19 246 ALA A C 1
ATOM 1904 O O . ALA A 1 246 ? 11.518 8.700 -3.146 1.00 95.19 246 ALA A O 1
ATOM 1905 N N . THR A 1 247 ? 10.134 10.170 -2.138 1.00 94.62 247 THR A N 1
ATOM 1906 C CA . THR A 1 247 ? 8.883 9.477 -2.475 1.00 94.62 247 THR A CA 1
ATOM 1907 C C . THR A 1 247 ? 7.885 10.397 -3.178 1.00 94.62 247 THR A C 1
ATOM 1909 O O . THR A 1 247 ? 7.610 11.522 -2.749 1.00 94.62 247 THR A O 1
ATOM 1912 N N . TRP A 1 248 ? 7.276 9.885 -4.247 1.00 95.69 248 TRP A N 1
ATOM 1913 C CA . TRP A 1 248 ? 6.211 10.541 -5.006 1.00 95.69 248 TRP A CA 1
ATOM 1914 C C . TRP A 1 248 ? 4.963 9.677 -4.941 1.00 95.69 248 TRP A C 1
ATOM 1916 O O . TRP A 1 248 ? 4.792 8.762 -5.738 1.00 95.69 248 TRP A O 1
ATOM 1926 N N . VAL A 1 249 ? 4.102 9.960 -3.966 1.00 92.38 249 VAL A N 1
ATOM 1927 C CA . VAL A 1 249 ? 2.871 9.194 -3.743 1.00 92.38 249 VAL A CA 1
ATOM 1928 C C . VAL A 1 249 ? 1.697 9.850 -4.461 1.00 92.38 249 VAL A C 1
ATOM 1930 O O . VAL A 1 249 ? 1.451 11.053 -4.312 1.00 92.38 249 VAL A O 1
ATOM 1933 N N . GLY A 1 250 ? 0.963 9.032 -5.205 1.00 89.19 250 GLY A N 1
ATOM 1934 C CA . GLY A 1 250 ? -0.287 9.374 -5.855 1.00 89.19 250 GLY A CA 1
ATOM 1935 C C . GLY A 1 250 ? -0.137 10.014 -7.230 1.00 89.19 250 GLY A C 1
ATOM 1936 O O . GLY A 1 250 ? 0.893 10.594 -7.589 1.00 89.19 250 GLY A O 1
ATOM 1937 N N . GLY A 1 251 ? -1.224 9.950 -7.997 1.00 89.12 251 GLY A N 1
ATOM 1938 C CA . GLY A 1 251 ? -1.208 10.224 -9.434 1.00 89.12 251 GLY A CA 1
ATOM 1939 C C . GLY A 1 251 ? -0.658 11.586 -9.847 1.00 89.12 251 GLY A C 1
ATOM 1940 O O . GLY A 1 251 ? 0.020 11.687 -10.864 1.00 89.12 251 GLY A O 1
ATOM 1941 N N . VAL A 1 252 ? -0.887 12.641 -9.061 1.00 92.81 252 VAL A N 1
ATOM 1942 C CA . VAL A 1 252 ? -0.365 13.984 -9.378 1.00 92.81 252 VAL A CA 1
ATOM 1943 C C . VAL A 1 252 ? 1.158 14.035 -9.250 1.00 92.81 252 VAL A C 1
ATOM 1945 O O . VAL A 1 252 ? 1.830 14.558 -10.137 1.00 92.81 252 VAL A O 1
ATOM 1948 N N . ARG A 1 253 ? 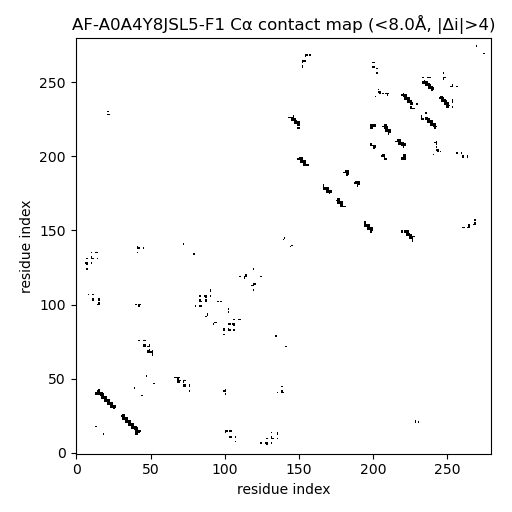1.715 13.483 -8.165 1.00 93.12 253 ARG A N 1
ATOM 1949 C CA . ARG A 1 253 ? 3.162 13.520 -7.910 1.00 93.12 253 ARG A CA 1
ATOM 1950 C C . ARG A 1 253 ? 3.915 12.568 -8.829 1.00 93.12 253 ARG A C 1
ATOM 1952 O O . ARG A 1 253 ? 4.961 12.943 -9.344 1.00 93.12 253 ARG A O 1
ATOM 1959 N N . VAL A 1 254 ? 3.351 11.389 -9.090 1.00 93.88 254 VAL A N 1
ATOM 1960 C CA . VAL A 1 254 ? 3.909 10.434 -10.056 1.00 93.88 254 VAL A CA 1
ATOM 1961 C C . VAL A 1 254 ? 3.927 11.030 -11.466 1.00 93.88 254 VAL A C 1
ATOM 1963 O O . VAL A 1 254 ? 4.943 10.942 -12.147 1.00 93.88 254 VAL A O 1
ATOM 1966 N N . ARG A 1 255 ? 2.860 11.719 -11.898 1.00 92.12 255 ARG A N 1
ATOM 1967 C CA . ARG A 1 255 ? 2.850 12.426 -13.194 1.00 92.12 255 ARG A CA 1
ATOM 1968 C C . ARG A 1 255 ? 3.869 13.561 -13.254 1.00 92.12 255 ARG A C 1
ATOM 1970 O O . ARG A 1 255 ? 4.494 13.749 -14.290 1.00 92.12 255 ARG A O 1
ATOM 1977 N N . ALA A 1 256 ? 4.052 14.307 -12.165 1.00 93.44 256 ALA A N 1
ATOM 1978 C CA . ALA A 1 256 ? 5.076 15.348 -12.104 1.00 93.44 256 ALA A CA 1
ATOM 1979 C C . ALA A 1 256 ? 6.493 14.764 -12.246 1.00 93.44 256 ALA A C 1
ATOM 1981 O O . ALA A 1 256 ? 7.309 15.319 -12.978 1.00 93.44 256 ALA A O 1
ATOM 1982 N N . LEU A 1 257 ? 6.764 13.619 -11.607 1.00 94.62 257 LEU A N 1
ATOM 1983 C CA . LEU A 1 257 ? 8.014 12.883 -11.798 1.00 94.62 257 LEU A CA 1
ATOM 1984 C C . LEU A 1 257 ? 8.166 12.403 -13.248 1.00 94.62 257 LEU A C 1
ATOM 1986 O O . LEU A 1 257 ? 9.229 12.591 -13.833 1.00 94.62 257 LEU A O 1
ATOM 1990 N N . ALA A 1 258 ? 7.115 11.835 -13.845 1.00 92.69 258 ALA A N 1
ATOM 1991 C CA . ALA A 1 258 ? 7.142 11.382 -15.236 1.00 92.69 258 ALA A CA 1
ATOM 1992 C C . ALA A 1 258 ? 7.501 12.524 -16.202 1.00 92.69 258 ALA A C 1
ATOM 1994 O O . ALA A 1 258 ? 8.420 12.373 -17.000 1.00 92.69 258 ALA A O 1
ATOM 1995 N N . LEU A 1 259 ? 6.875 13.698 -16.051 1.00 93.06 259 LEU A N 1
ATOM 1996 C CA . LEU A 1 259 ? 7.203 14.896 -16.837 1.00 93.06 259 LEU A CA 1
ATOM 1997 C C . LEU A 1 259 ? 8.670 15.323 -16.680 1.00 93.06 259 LEU A C 1
ATOM 1999 O O . LEU A 1 259 ? 9.292 15.776 -17.639 1.00 93.06 259 LEU A O 1
ATOM 2003 N N . HIS A 1 260 ? 9.243 15.184 -15.482 1.00 93.25 260 HIS A N 1
ATOM 2004 C CA . HIS A 1 260 ? 10.659 15.478 -15.263 1.00 93.25 260 HIS A CA 1
ATOM 2005 C C . HIS A 1 260 ? 11.563 14.489 -16.016 1.00 93.25 260 HIS A C 1
ATOM 2007 O O . HIS A 1 260 ? 12.515 14.905 -16.676 1.00 93.25 260 HIS A O 1
ATOM 2013 N N . ILE A 1 261 ? 11.248 13.192 -15.957 1.00 92.62 261 ILE A N 1
ATOM 2014 C CA . ILE A 1 261 ? 11.988 12.138 -16.669 1.00 92.62 261 ILE A CA 1
ATOM 2015 C C . ILE A 1 261 ? 11.889 12.337 -18.189 1.00 92.62 261 ILE A C 1
ATOM 2017 O O . ILE A 1 261 ? 12.901 12.253 -18.881 1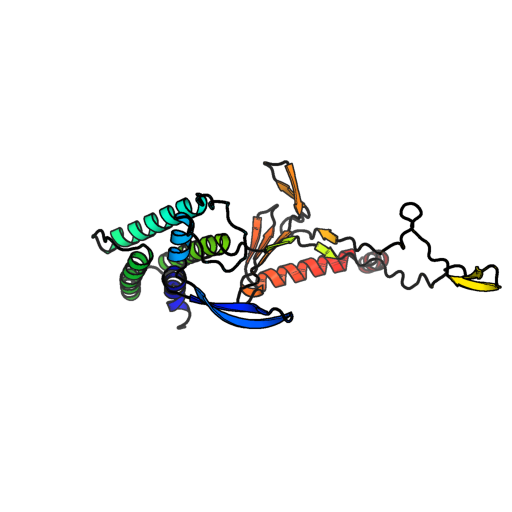.00 92.62 261 ILE A O 1
ATOM 2021 N N . GLU A 1 262 ? 10.713 12.686 -18.711 1.00 90.50 262 GLU A N 1
ATOM 2022 C CA . GLU A 1 262 ? 10.519 13.043 -20.125 1.00 90.50 262 GLU A CA 1
ATOM 2023 C C . GLU A 1 262 ? 11.371 14.260 -20.535 1.00 90.50 262 GLU A C 1
ATOM 2025 O O . GLU A 1 262 ? 11.915 14.321 -21.643 1.00 90.50 262 GLU A O 1
ATOM 2030 N N . GLY A 1 263 ? 11.549 15.225 -19.628 1.00 91.12 263 GLY A N 1
ATOM 2031 C CA . GLY A 1 263 ? 12.475 16.341 -19.808 1.00 91.12 263 GLY A CA 1
ATOM 2032 C C . GLY A 1 263 ? 13.933 15.884 -19.930 1.00 91.12 263 GLY A C 1
ATOM 2033 O O . GLY A 1 263 ? 14.638 16.325 -20.840 1.00 91.12 263 GLY A O 1
ATOM 2034 N N . GLN A 1 264 ? 14.377 14.958 -19.074 1.00 89.12 264 GLN A N 1
ATOM 2035 C CA . GLN A 1 264 ? 15.715 14.353 -19.163 1.00 89.12 264 GLN A CA 1
ATOM 2036 C C . GLN A 1 264 ? 15.900 13.599 -20.485 1.00 89.12 264 GLN A C 1
ATOM 2038 O O . GLN A 1 264 ? 16.929 13.748 -21.145 1.00 89.12 264 GLN A O 1
ATOM 2043 N N . GLU A 1 265 ? 14.890 12.837 -20.909 1.00 86.75 265 GLU A N 1
ATOM 2044 C CA . GLU A 1 265 ? 14.882 12.142 -22.197 1.00 86.75 265 GLU A CA 1
ATOM 2045 C C . GLU A 1 265 ? 15.041 13.118 -23.364 1.00 86.75 265 GLU A C 1
ATOM 2047 O O . GLU A 1 265 ? 15.860 12.905 -24.260 1.00 86.75 265 GLU A O 1
ATOM 2052 N N . THR A 1 266 ? 14.299 14.225 -23.332 1.00 87.94 266 THR A N 1
ATOM 2053 C CA . THR A 1 266 ? 14.372 15.268 -24.359 1.00 87.94 266 THR A CA 1
ATOM 2054 C C . THR A 1 266 ? 15.776 15.865 -24.437 1.00 87.94 266 THR A C 1
ATOM 2056 O O . THR A 1 266 ? 16.314 16.023 -25.535 1.00 87.94 266 THR A O 1
ATOM 2059 N N . LEU A 1 267 ? 16.409 16.140 -23.293 1.00 86.31 267 LEU A N 1
ATOM 2060 C CA . LEU A 1 267 ? 17.777 16.660 -23.239 1.00 86.31 267 LEU A CA 1
ATOM 2061 C C . LEU A 1 267 ? 18.794 15.657 -23.797 1.00 86.31 267 LEU A C 1
ATOM 2063 O O . LEU A 1 267 ? 19.628 16.033 -24.618 1.00 86.31 267 LEU A O 1
ATOM 2067 N N . LEU A 1 268 ? 18.695 14.381 -23.414 1.00 83.94 268 LEU A N 1
ATOM 2068 C CA . LEU A 1 268 ? 19.594 13.323 -23.892 1.00 83.94 268 LEU A CA 1
ATOM 2069 C C . LEU A 1 268 ? 19.449 13.049 -25.393 1.00 83.94 268 LEU A C 1
ATOM 2071 O O . LEU A 1 268 ? 20.421 12.688 -26.054 1.00 83.94 268 LEU A O 1
ATOM 2075 N N . ASN A 1 269 ? 18.245 13.233 -25.930 1.00 81.75 269 ASN A N 1
ATOM 2076 C CA . ASN A 1 269 ? 17.947 13.031 -27.344 1.00 81.75 269 ASN A CA 1
ATOM 2077 C C . ASN A 1 269 ? 18.181 14.289 -28.202 1.00 81.75 269 ASN A C 1
ATOM 2079 O O . ASN A 1 269 ? 18.092 14.211 -29.431 1.00 81.75 269 ASN A O 1
ATOM 2083 N N . THR A 1 270 ? 18.477 15.445 -27.598 1.00 85.00 270 THR A N 1
ATOM 2084 C CA . THR A 1 270 ? 18.757 16.680 -28.342 1.00 85.00 270 THR A CA 1
ATOM 2085 C C . THR A 1 270 ? 20.137 16.583 -29.009 1.00 85.00 270 THR A C 1
ATOM 2087 O O . THR A 1 270 ? 21.127 16.299 -28.332 1.00 85.00 270 THR A O 1
ATOM 2090 N N . PRO A 1 271 ? 20.256 16.819 -30.332 1.00 85.06 271 PRO A N 1
ATOM 2091 C CA . PRO A 1 271 ? 21.548 16.817 -31.008 1.00 85.06 271 PRO A CA 1
ATOM 2092 C C . PRO A 1 271 ? 22.502 17.829 -30.373 1.00 85.06 271 PRO A C 1
ATOM 2094 O O . PRO A 1 271 ? 22.111 18.964 -30.105 1.00 85.06 271 PRO A O 1
ATOM 2097 N N . LYS A 1 272 ? 23.773 17.450 -30.204 1.00 82.06 272 LYS A N 1
ATOM 2098 C CA . LYS A 1 272 ? 24.800 18.322 -29.611 1.00 82.06 272 LYS A CA 1
ATOM 2099 C C . LYS A 1 272 ? 24.873 19.705 -30.282 1.00 82.06 272 LYS A C 1
ATOM 2101 O O . LYS A 1 272 ? 25.002 20.708 -29.597 1.00 82.06 272 LYS A O 1
ATOM 2106 N N . GLU A 1 273 ? 24.699 19.758 -31.603 1.00 83.00 273 GLU A N 1
ATOM 2107 C CA . GLU A 1 273 ? 24.697 21.001 -32.391 1.00 83.00 273 GLU A CA 1
ATOM 2108 C C . GLU A 1 273 ? 23.582 21.977 -31.973 1.00 83.00 273 GLU A C 1
ATOM 2110 O O . GLU A 1 273 ? 23.794 23.187 -31.950 1.00 83.00 273 GLU A O 1
ATOM 2115 N N . ALA A 1 274 ? 22.406 21.461 -31.600 1.00 81.38 274 ALA A N 1
ATOM 2116 C CA . ALA A 1 274 ? 21.290 22.281 -31.134 1.00 81.38 274 ALA A CA 1
ATOM 2117 C C . ALA A 1 274 ? 21.527 22.820 -29.713 1.00 81.38 274 ALA A C 1
ATOM 2119 O O . ALA A 1 274 ? 21.128 23.943 -29.411 1.00 81.38 274 ALA A O 1
ATOM 2120 N N . LEU A 1 275 ? 22.209 22.044 -28.861 1.00 80.25 275 LEU A N 1
ATOM 2121 C CA . LEU A 1 275 ? 22.644 22.486 -27.533 1.00 80.25 275 LEU A CA 1
ATOM 2122 C C . LEU A 1 275 ? 23.697 23.599 -27.623 1.00 80.25 275 LEU A C 1
ATOM 2124 O O . LEU A 1 275 ? 23.566 24.613 -26.942 1.00 80.25 275 LEU A O 1
ATOM 2128 N N . ASP A 1 276 ? 24.692 23.442 -28.498 1.00 82.94 276 ASP A N 1
ATOM 2129 C CA . ASP A 1 276 ? 25.763 24.428 -28.682 1.00 82.94 276 ASP A CA 1
ATOM 2130 C C . ASP A 1 276 ? 25.221 25.762 -29.244 1.00 82.94 276 ASP A C 1
ATOM 2132 O O . ASP A 1 276 ? 25.700 26.830 -28.870 1.00 82.94 276 ASP A O 1
ATOM 2136 N N . MET A 1 277 ? 24.180 25.724 -30.088 1.00 84.88 277 MET A N 1
ATOM 2137 C CA . MET A 1 277 ? 23.509 26.929 -30.601 1.00 84.88 277 MET A CA 1
ATOM 2138 C C . MET A 1 277 ? 22.660 27.674 -29.562 1.00 84.88 277 MET A C 1
ATOM 2140 O O . MET A 1 277 ? 22.463 28.875 -29.710 1.00 84.88 277 MET A O 1
ATOM 2144 N N . ALA A 1 278 ? 22.134 26.993 -28.541 1.00 80.06 278 ALA A N 1
ATOM 2145 C CA . ALA A 1 278 ? 21.280 27.610 -27.521 1.00 80.06 278 ALA A CA 1
ATOM 2146 C C . ALA A 1 278 ? 22.068 28.381 -26.441 1.00 80.06 278 ALA A C 1
ATOM 2148 O O . ALA A 1 278 ? 21.468 29.093 -25.638 1.00 80.06 278 ALA A O 1
ATOM 2149 N N . LEU A 1 279 ? 23.396 28.222 -26.403 1.00 79.31 279 LEU A N 1
ATOM 2150 C CA . LEU A 1 279 ? 24.300 28.842 -25.426 1.00 79.31 279 LEU A CA 1
ATOM 2151 C C . LEU A 1 279 ? 25.016 30.103 -25.957 1.00 79.31 279 LEU A C 1
ATOM 2153 O O . LEU A 1 279 ? 25.871 30.647 -25.256 1.00 79.31 279 LEU A O 1
ATOM 2157 N N . ILE A 1 280 ? 24.683 30.552 -27.174 1.00 79.12 280 ILE A N 1
ATOM 2158 C CA . ILE A 1 280 ? 25.210 31.762 -27.836 1.00 79.12 280 ILE A CA 1
ATOM 2159 C C . ILE A 1 280 ? 24.172 32.881 -27.756 1.00 79.12 280 ILE A C 1
ATOM 2161 O O . ILE A 1 280 ? 24.572 34.019 -27.421 1.00 79.12 280 ILE A O 1
#

Sequence (280 aa):
MTKALNYLLDAVDKLSQPRTTAAIQANDAGITCTSSVEHEPLLAQLRAAIVGGIGSHAGSSPGNERIPFDAGALELYDRIEAEISEWFTIRLEQPVYLTPEQTLRQWYIAYHSDRTAGNVTDEAYQEKVRTLEGWARSIVAKFDPPRTLELTIALREPDTTVVRKYGEVVKDDAGNPVRKVKLDPITKKPLTRIARHLPAACPECEATIAHNPKTGDQTFALILEYHDDALDTVADAAAICRSCEATWVGGVRVRALALHIEGQETLLNTPKEALDMALI

InterPro domains:
  IPR055765 Domain of unknown function DUF7341 [PF24030] (3-139)

Solvent-accessible surface area (backbone atoms only — not comparable to full-atom values): 16428 Å² total; per-residue (Å²): 128,72,75,75,76,41,55,52,54,54,35,49,41,59,35,49,32,69,43,77,45,68,41,81,44,66,47,102,84,72,51,76,43,82,42,82,41,82,39,69,16,48,55,56,50,44,53,40,48,39,74,40,63,83,80,83,74,96,65,98,65,86,88,78,78,76,70,72,65,39,64,69,45,41,56,53,48,56,52,51,45,51,54,48,50,50,62,31,40,80,72,65,80,53,93,71,101,57,55,62,48,56,46,45,51,55,35,47,58,54,53,51,52,39,38,76,72,65,78,46,55,71,65,63,50,54,49,52,35,51,51,41,46,50,49,49,50,56,53,44,42,71,79,57,59,62,49,77,43,75,45,57,30,70,52,65,71,76,80,58,84,75,61,62,81,76,41,62,69,42,59,48,100,85,66,50,80,40,71,55,73,75,45,37,92,84,78,65,40,69,75,68,85,71,76,53,70,41,59,30,58,33,94,89,72,61,37,32,60,16,73,41,90,88,80,70,48,80,42,59,8,27,36,37,36,33,46,93,74,46,98,49,38,52,55,69,18,34,31,40,27,71,68,76,68,49,72,26,70,21,36,70,43,37,49,54,50,49,55,50,48,52,49,52,33,52,60,73,57,47,58,68,72,62,58,61,61,74,77,113

Nearest PDB structures (foldseek):
  5n6r-assembly1_A  TM=2.639E-01  e=6.059E+00  Homo sapiens

Foldseek 3Di:
DVVVLCLLVVLLCLQQPWDWFFDFDQDPVRDTDTDIDIDGHLLVVLVCQQVQPDDDDPDDDPDDDSPDGPPVSVVLNVVLQVVLQVLQCVQPVDDDPDDSSVSSVVSCVRVSVCVVVVNDDPVNVVVSSVVSVVSSVVSCCVVFNWDKDQDWQFADDPPVVPVPPPQPQDADPVRHGDRDQDADPVPSHRPDPDGDTFQFADPVHRAQWAADPVPRDIDGQKMKTFTPRDPDRLQQIKIAGNHPGDIQHGNVSVVVVVVVSVVVSCVSNDPPVVVVVVVD

pLDDT: mean 83.58, std 15.41, range [41.72, 97.81]

Radius of gyration: 27.88 Å; Cα contacts (8 Å, |Δi|>4): 338; chains: 1; bounding box: 48×64×94 Å